Protein AF-A0A7V6MUW1-F1 (afdb_monomer)

Nearest PDB structures (foldseek):
  3e0f-assembly1_A  TM=8.926E-01  e=1.962E-14  Bifidobacterium adolescentis ATCC 15703
  9etk-assembly1_A  TM=8.827E-01  e=4.451E-14  Vibrio cholerae
  2yb4-assembly1_A  TM=8.722E-01  e=4.361E-13  Chromobacterium violaceum
  7ug9-assembly1_A  TM=7.871E-01  e=5.479E-07  Escherichia coli

Structure (mmCIF, N/CA/C/O backbone):
data_AF-A0A7V6MUW1-F1
#
_entry.id   AF-A0A7V6MUW1-F1
#
loop_
_atom_site.group_PDB
_atom_site.id
_atom_site.type_symbol
_atom_site.label_atom_id
_atom_site.label_alt_id
_atom_site.label_comp_id
_atom_site.label_asym_id
_atom_site.label_entity_id
_atom_site.label_seq_id
_atom_site.pdbx_PDB_ins_code
_atom_site.Cartn_x
_atom_site.Cartn_y
_atom_site.Cartn_z
_atom_site.occupancy
_atom_site.B_iso_or_equiv
_atom_site.auth_seq_id
_atom_site.auth_comp_id
_atom_site.auth_asym_id
_atom_site.auth_atom_id
_atom_site.pdbx_PDB_model_num
ATOM 1 N N . ASN A 1 1 ? 7.337 20.188 13.097 1.00 65.75 1 ASN A N 1
ATOM 2 C CA . ASN A 1 1 ? 6.688 19.223 12.175 1.00 65.75 1 ASN A CA 1
ATOM 3 C C . ASN A 1 1 ? 5.728 20.010 11.280 1.00 65.75 1 ASN A C 1
ATOM 5 O O . ASN A 1 1 ? 5.043 20.860 11.822 1.00 65.75 1 ASN A O 1
ATOM 9 N N . GLU A 1 2 ? 5.663 19.826 9.953 1.00 76.75 2 GLU A N 1
ATOM 10 C CA . GLU A 1 2 ? 4.776 20.656 9.089 1.00 76.75 2 GLU A CA 1
ATOM 11 C C . GLU A 1 2 ? 3.296 20.591 9.516 1.00 76.75 2 GLU A C 1
ATOM 13 O O . GLU A 1 2 ? 2.567 21.567 9.391 1.00 76.75 2 GLU A O 1
ATOM 18 N N . VAL A 1 3 ? 2.887 19.469 10.115 1.00 79.12 3 VAL A N 1
ATOM 19 C CA . VAL A 1 3 ? 1.550 19.245 10.692 1.00 79.12 3 VAL A CA 1
ATOM 20 C C . VAL A 1 3 ? 1.216 20.233 11.817 1.00 79.12 3 VAL A C 1
ATOM 22 O O . VAL A 1 3 ? 0.077 20.669 11.923 1.00 79.12 3 VAL A O 1
ATOM 25 N N . GLU A 1 4 ? 2.200 20.638 12.628 1.00 79.62 4 GLU A N 1
ATOM 26 C CA . GLU A 1 4 ? 1.996 21.572 13.754 1.00 79.62 4 GLU A CA 1
ATOM 27 C C . GLU A 1 4 ? 1.588 22.974 13.282 1.00 79.62 4 GLU A C 1
ATOM 29 O O . GLU A 1 4 ? 1.047 23.754 14.060 1.00 79.62 4 GLU A O 1
ATOM 34 N N . LYS A 1 5 ? 1.812 23.293 12.000 1.00 87.81 5 LYS A N 1
ATOM 35 C CA . LYS A 1 5 ? 1.400 24.561 11.385 1.00 87.81 5 LYS A CA 1
ATOM 36 C C . LYS A 1 5 ? -0.066 24.553 10.929 1.00 87.81 5 LYS A C 1
ATOM 38 O O . LYS A 1 5 ? -0.556 25.582 10.474 1.00 87.81 5 LYS A O 1
ATOM 43 N N . CYS A 1 6 ? -0.763 23.417 11.025 1.00 86.56 6 CYS A N 1
ATOM 44 C CA . CYS A 1 6 ? -2.142 23.239 10.569 1.00 86.56 6 CYS A CA 1
ATOM 45 C C . CYS A 1 6 ? -3.066 22.891 11.753 1.00 86.56 6 CYS A C 1
ATOM 47 O O . CYS A 1 6 ? -3.337 21.711 11.990 1.00 86.56 6 CYS A O 1
ATOM 49 N N . PRO A 1 7 ? -3.561 23.886 12.515 1.00 85.06 7 PRO A N 1
ATOM 50 C CA . PRO A 1 7 ? -4.484 23.632 13.619 1.00 85.06 7 PRO A CA 1
ATOM 51 C C . PRO A 1 7 ? -5.759 22.936 13.116 1.00 85.06 7 PRO A C 1
ATOM 53 O O . PRO A 1 7 ? -6.328 23.322 12.098 1.00 85.06 7 PRO A O 1
ATOM 56 N N . GLY A 1 8 ? -6.188 21.887 13.822 1.00 85.56 8 GLY A N 1
ATOM 57 C CA . GLY A 1 8 ? -7.333 21.050 13.438 1.00 85.56 8 GLY A CA 1
ATOM 58 C C . GLY A 1 8 ? -7.000 19.873 12.510 1.00 85.56 8 GLY A C 1
ATOM 59 O O . GLY A 1 8 ? -7.878 19.056 12.241 1.00 85.56 8 GLY A O 1
ATOM 60 N N . LEU A 1 9 ? -5.749 19.740 12.050 1.00 88.94 9 LEU A N 1
ATOM 61 C CA . LEU A 1 9 ? -5.301 18.563 11.306 1.00 88.94 9 LEU A CA 1
ATOM 62 C C . LEU A 1 9 ? -4.882 17.442 12.264 1.00 88.94 9 LEU A C 1
ATOM 64 O O . LEU A 1 9 ? -3.885 17.551 12.976 1.00 88.94 9 LEU A O 1
ATOM 68 N N . GLU A 1 10 ? -5.601 16.325 12.219 1.00 89.62 10 GLU A N 1
ATOM 69 C CA . GLU A 1 10 ? -5.181 15.080 12.858 1.00 89.62 10 GLU A CA 1
ATOM 70 C C . GLU A 1 10 ? -4.427 14.191 11.861 1.00 89.62 10 GLU A C 1
ATOM 72 O O . GLU A 1 10 ? -4.844 14.021 10.714 1.00 89.62 10 GLU A O 1
ATOM 77 N N . VAL A 1 11 ? -3.320 13.590 12.306 1.00 91.25 11 VAL A N 1
ATOM 78 C CA . VAL A 1 11 ? -2.541 12.637 11.508 1.00 91.25 11 VAL A CA 1
ATOM 79 C C . VAL A 1 11 ? -2.564 11.272 12.168 1.00 91.25 11 VAL A C 1
ATOM 81 O O . VAL A 1 11 ? -2.142 11.112 13.310 1.00 91.25 11 VAL A O 1
ATOM 84 N N . ILE A 1 12 ? -2.999 10.273 11.403 1.00 93.38 12 ILE A N 1
ATOM 85 C CA . ILE A 1 12 ? -3.036 8.877 11.828 1.00 93.38 12 ILE A CA 1
ATOM 86 C C . ILE A 1 12 ? -1.782 8.173 11.299 1.00 93.38 12 ILE A C 1
ATOM 88 O O . ILE A 1 12 ? -1.636 8.029 10.077 1.00 93.38 12 ILE A O 1
ATOM 92 N N . PRO A 1 13 ? -0.872 7.703 12.176 1.00 93.00 13 PRO A N 1
ATOM 93 C CA . PRO A 1 13 ? 0.265 6.899 11.754 1.00 93.00 13 PRO A CA 1
ATOM 94 C C . PRO A 1 13 ? -0.227 5.647 11.032 1.00 93.00 13 PRO A C 1
ATOM 96 O O . PRO A 1 13 ? -1.009 4.868 11.576 1.00 93.00 13 PRO A O 1
ATOM 99 N N . SER A 1 14 ? 0.214 5.460 9.794 1.00 94.44 14 SER A N 1
ATOM 100 C CA . SER A 1 14 ? -0.233 4.349 8.962 1.00 94.44 14 SER A CA 1
ATOM 101 C C . SER A 1 14 ? 0.849 3.895 7.990 1.00 94.44 14 SER A C 1
ATOM 103 O O . SER A 1 14 ? 1.844 4.586 7.758 1.00 94.44 14 SER A O 1
ATOM 105 N N . ILE A 1 15 ? 0.673 2.693 7.448 1.00 95.31 15 ILE A N 1
ATOM 106 C CA . ILE A 1 15 ? 1.555 2.116 6.438 1.00 95.31 15 ILE A CA 1
ATOM 107 C C . ILE A 1 15 ? 0.753 1.305 5.429 1.00 95.31 15 ILE A C 1
ATOM 109 O O . ILE A 1 15 ? -0.271 0.733 5.776 1.00 95.31 15 ILE A O 1
ATOM 113 N N . GLU A 1 16 ? 1.262 1.185 4.209 1.00 95.75 16 GLU A N 1
ATOM 114 C CA . GLU A 1 16 ? 0.794 0.209 3.230 1.00 95.75 16 GLU A CA 1
ATOM 115 C C . GLU A 1 16 ? 1.888 -0.842 2.982 1.00 95.75 16 GLU A C 1
ATOM 117 O O . GLU A 1 16 ? 3.022 -0.532 2.590 1.00 95.75 16 GLU A O 1
ATOM 122 N N . LEU A 1 17 ? 1.557 -2.113 3.206 1.00 95.19 17 LEU A N 1
ATOM 123 C CA . LEU A 1 17 ? 2.434 -3.250 2.949 1.00 95.19 17 LEU A CA 1
ATOM 124 C C . LEU A 1 17 ? 1.988 -3.953 1.668 1.00 95.19 17 LEU A C 1
ATOM 126 O O . LEU A 1 17 ? 0.940 -4.589 1.633 1.00 95.19 17 LEU A O 1
ATOM 130 N N . SER A 1 18 ? 2.810 -3.894 0.616 1.00 92.56 18 SER A N 1
ATOM 131 C CA . SER A 1 18 ? 2.558 -4.696 -0.591 1.00 92.56 18 SER A CA 1
ATOM 132 C C . SER A 1 18 ? 2.967 -6.149 -0.361 1.00 92.56 18 SER A C 1
ATOM 134 O O . SER A 1 18 ? 4.155 -6.432 -0.130 1.00 92.56 18 SER A O 1
ATOM 136 N N . THR A 1 19 ? 1.998 -7.047 -0.489 1.00 93.69 19 THR A N 1
ATOM 137 C CA . THR A 1 19 ? 2.107 -8.496 -0.298 1.00 93.69 19 THR A CA 1
ATOM 138 C C . THR A 1 19 ? 1.836 -9.241 -1.606 1.00 93.69 19 THR A C 1
ATOM 140 O O . THR A 1 19 ? 1.430 -8.636 -2.597 1.00 93.69 19 THR A O 1
ATOM 143 N N . ASP A 1 20 ? 2.126 -10.538 -1.638 1.00 89.94 20 ASP A N 1
ATOM 144 C CA . ASP A 1 20 ? 1.848 -11.410 -2.782 1.00 89.94 20 ASP A CA 1
ATOM 145 C C . ASP A 1 20 ? 1.239 -12.727 -2.290 1.00 89.94 20 ASP A C 1
ATOM 147 O O . ASP A 1 20 ? 1.768 -13.342 -1.355 1.00 89.94 20 ASP A O 1
ATOM 151 N N . TRP A 1 21 ? 0.149 -13.148 -2.929 1.00 87.62 21 TRP A N 1
ATOM 152 C CA . TRP A 1 21 ? -0.521 -14.425 -2.693 1.00 87.62 21 TRP A CA 1
ATOM 153 C C . TRP A 1 21 ? -0.936 -15.040 -4.023 1.00 87.62 21 TRP A C 1
ATOM 155 O O . TRP A 1 21 ? -1.559 -14.372 -4.840 1.00 87.62 21 TRP A O 1
ATOM 165 N N . GLY A 1 22 ? -0.536 -16.284 -4.296 1.00 81.25 22 GLY A N 1
ATOM 166 C CA . GLY A 1 22 ? -0.878 -16.946 -5.564 1.00 81.25 22 GLY A CA 1
ATOM 167 C C . GLY A 1 22 ? -0.382 -16.227 -6.834 1.00 81.25 22 GLY A C 1
ATOM 168 O O . GLY A 1 22 ? -0.802 -16.572 -7.932 1.00 81.25 22 GLY A O 1
ATOM 169 N N . GLY A 1 23 ? 0.525 -15.244 -6.718 1.00 80.50 23 GLY A N 1
ATOM 170 C CA . GLY A 1 23 ? 0.957 -14.401 -7.839 1.00 80.50 23 GLY A CA 1
ATOM 171 C C . GLY A 1 23 ? 0.128 -13.130 -8.061 1.00 80.50 23 GLY A C 1
ATOM 172 O O . GLY A 1 23 ? 0.455 -12.380 -8.989 1.00 80.50 23 GLY A O 1
ATOM 173 N N . ASP A 1 24 ? -0.868 -12.878 -7.210 1.00 83.56 24 ASP A N 1
ATOM 174 C CA . ASP A 1 24 ? -1.608 -11.623 -7.124 1.00 83.56 24 ASP A CA 1
ATOM 175 C C . ASP A 1 24 ? -0.986 -10.697 -6.073 1.00 83.56 24 ASP A C 1
ATOM 177 O O . ASP A 1 24 ? -0.565 -11.128 -4.999 1.00 83.56 24 ASP A O 1
ATOM 181 N N . GLU A 1 25 ? -0.900 -9.407 -6.405 1.00 89.25 25 GLU A N 1
ATOM 182 C CA . GLU A 1 25 ? -0.405 -8.367 -5.503 1.00 89.25 25 GLU A CA 1
ATOM 183 C C . GLU A 1 25 ? -1.575 -7.880 -4.639 1.00 89.25 25 GLU A C 1
ATOM 185 O O . GLU A 1 25 ? -2.583 -7.409 -5.160 1.00 89.25 25 GLU A O 1
ATOM 190 N N . ILE A 1 26 ? -1.448 -8.034 -3.320 1.00 94.38 26 ILE A N 1
ATOM 191 C CA . ILE A 1 26 ? -2.476 -7.675 -2.333 1.00 94.38 26 ILE A CA 1
ATOM 192 C C . ILE A 1 26 ? -1.862 -6.654 -1.386 1.00 94.38 26 ILE A C 1
ATOM 194 O O . ILE A 1 26 ? -0.757 -6.863 -0.877 1.00 94.38 26 ILE A O 1
ATOM 198 N N . HIS A 1 27 ? -2.533 -5.536 -1.143 1.00 96.62 27 HIS A N 1
ATOM 199 C CA . HIS A 1 27 ? -2.016 -4.495 -0.260 1.00 96.62 27 HIS A CA 1
ATOM 200 C C . HIS A 1 27 ? -2.779 -4.487 1.061 1.00 96.62 27 HIS A C 1
ATOM 202 O O . HIS A 1 27 ? -4.008 -4.502 1.085 1.00 96.62 27 HIS A O 1
ATOM 208 N N . ILE A 1 28 ? -2.029 -4.469 2.162 1.00 98.12 28 ILE A N 1
ATOM 209 C CA . ILE A 1 28 ? -2.582 -4.399 3.513 1.00 98.12 28 ILE A CA 1
ATOM 210 C C . ILE A 1 28 ? -2.159 -3.069 4.127 1.00 98.12 28 ILE A C 1
ATOM 212 O O . ILE A 1 28 ? -0.964 -2.800 4.287 1.00 98.12 28 ILE A O 1
ATOM 216 N N . LEU A 1 29 ? -3.141 -2.243 4.461 1.00 98.31 29 LEU A N 1
ATOM 217 C CA . LEU A 1 29 ? -2.964 -1.042 5.259 1.00 98.31 29 LEU A CA 1
ATOM 218 C C . LEU A 1 29 ? -2.819 -1.436 6.729 1.00 98.31 29 LEU A C 1
ATOM 220 O O . LEU A 1 29 ? -3.488 -2.349 7.204 1.00 98.31 29 LEU A O 1
ATOM 224 N N . GLY A 1 30 ? -1.958 -0.741 7.457 1.00 97.88 30 GLY A N 1
ATOM 225 C CA . GLY A 1 30 ? -1.919 -0.761 8.912 1.00 97.88 30 GLY A CA 1
ATOM 226 C C . GLY A 1 30 ? -2.223 0.634 9.430 1.00 97.88 30 GLY A C 1
ATOM 227 O O . GLY A 1 30 ? -1.542 1.575 9.031 1.00 97.88 30 GLY A O 1
ATOM 228 N N . TYR A 1 31 ? -3.211 0.776 10.307 1.00 97.69 31 TYR A N 1
ATOM 229 C CA . TYR A 1 31 ? -3.508 2.038 10.995 1.00 97.69 31 TYR A CA 1
ATOM 230 C C . TYR A 1 31 ? -3.057 1.987 12.452 1.00 97.69 31 TYR A C 1
ATOM 232 O O . TYR A 1 31 ? -3.048 0.917 13.055 1.00 97.69 31 TYR A O 1
ATOM 240 N N . TYR A 1 32 ? -2.693 3.143 13.010 1.00 95.75 32 TYR A N 1
ATOM 241 C CA . TYR A 1 32 ? -2.301 3.329 14.411 1.00 95.75 32 TYR A CA 1
ATOM 242 C C . TYR A 1 32 ? -1.146 2.439 14.894 1.00 95.75 32 TYR A C 1
ATOM 244 O O . TYR A 1 32 ? -1.018 2.165 16.084 1.00 95.75 32 TYR A O 1
ATOM 252 N N . LEU A 1 33 ? -0.268 1.996 13.989 1.00 91.56 33 LEU A N 1
ATOM 253 C CA . LEU A 1 33 ? 0.891 1.207 14.403 1.00 91.56 33 LEU A CA 1
ATOM 254 C C . LEU A 1 33 ? 1.824 2.056 15.267 1.00 91.56 33 LEU A C 1
ATOM 256 O O . LEU A 1 33 ? 2.021 3.249 14.996 1.00 91.56 33 LEU A O 1
ATOM 260 N N . ASN A 1 34 ? 2.498 1.418 16.224 1.00 90.62 34 ASN A N 1
ATOM 261 C CA . ASN A 1 34 ? 3.596 2.054 16.940 1.00 90.62 34 ASN A CA 1
ATOM 262 C C . ASN A 1 34 ? 4.813 2.247 16.016 1.00 90.62 34 ASN A C 1
ATOM 264 O O . ASN A 1 34 ? 5.759 1.467 16.011 1.00 90.62 34 ASN A O 1
ATOM 268 N N . TYR A 1 35 ? 4.814 3.324 15.233 1.00 89.25 35 TYR A N 1
ATOM 269 C CA . TYR A 1 35 ? 5.875 3.646 14.272 1.00 89.25 35 TYR A CA 1
ATOM 270 C C . TYR A 1 35 ? 7.239 3.959 14.917 1.00 89.25 35 TYR A C 1
ATOM 272 O O . TYR A 1 35 ? 8.243 4.073 14.206 1.00 89.25 35 TYR A O 1
ATOM 280 N N . LYS A 1 36 ? 7.287 4.117 16.248 1.00 91.06 36 LYS A N 1
ATOM 281 C CA . LYS A 1 36 ? 8.525 4.297 17.018 1.00 91.06 36 LYS A CA 1
ATOM 282 C C . LYS A 1 36 ? 9.147 2.969 17.453 1.00 91.06 36 LYS A C 1
ATOM 284 O O . LYS A 1 36 ? 10.305 2.980 17.867 1.00 91.06 36 LYS A O 1
ATOM 289 N N . ASP A 1 37 ? 8.418 1.860 17.331 1.00 92.38 37 ASP A N 1
ATOM 290 C CA . ASP A 1 37 ? 8.910 0.530 17.674 1.00 92.38 37 ASP A CA 1
ATOM 291 C C . ASP A 1 37 ? 10.170 0.162 16.869 1.00 92.38 37 ASP A C 1
ATOM 293 O O . ASP A 1 37 ? 10.257 0.381 15.653 1.00 92.38 37 ASP A O 1
ATOM 297 N N . LEU A 1 38 ? 11.180 -0.370 17.560 1.00 93.06 38 LEU A N 1
ATOM 298 C CA . LEU A 1 38 ? 12.484 -0.647 16.964 1.00 93.06 38 LEU A CA 1
ATOM 299 C C . LEU A 1 38 ? 12.454 -1.868 16.032 1.00 93.06 38 LEU A C 1
ATOM 301 O O . LEU A 1 38 ? 13.110 -1.839 14.983 1.00 93.06 38 LEU A O 1
ATOM 305 N N . ASP A 1 39 ? 11.692 -2.913 16.369 1.00 91.31 39 ASP A N 1
ATOM 306 C CA . ASP A 1 39 ? 11.548 -4.107 15.527 1.00 91.31 39 ASP A CA 1
ATOM 307 C C . ASP A 1 39 ? 10.819 -3.746 14.228 1.00 91.31 39 ASP A C 1
ATOM 309 O O . ASP A 1 39 ? 11.318 -4.041 13.134 1.00 91.31 39 ASP A O 1
ATOM 313 N N . LEU A 1 40 ? 9.720 -2.987 14.322 1.00 91.81 40 LEU A N 1
ATOM 314 C CA . LEU A 1 40 ? 9.008 -2.480 13.148 1.00 91.81 40 LEU A CA 1
ATOM 315 C C . LEU A 1 40 ? 9.938 -1.673 12.244 1.00 91.81 40 LEU A C 1
ATOM 317 O O . LEU A 1 40 ? 10.059 -1.966 11.051 1.00 91.81 40 LEU A O 1
ATOM 321 N N . ARG A 1 41 ? 10.644 -0.682 12.797 1.00 93.38 41 ARG A N 1
ATOM 322 C CA . ARG A 1 41 ? 11.571 0.158 12.020 1.00 93.38 41 ARG A CA 1
ATOM 323 C C . ARG A 1 41 ? 12.673 -0.663 11.353 1.00 93.38 41 ARG A C 1
ATOM 325 O O . ARG A 1 41 ? 12.997 -0.407 10.190 1.00 93.38 41 ARG A O 1
ATOM 332 N N . THR A 1 42 ? 13.197 -1.678 12.037 1.00 93.62 42 THR A N 1
ATOM 333 C CA . THR A 1 42 ? 14.209 -2.595 11.490 1.00 93.62 42 THR A CA 1
ATOM 334 C C . THR A 1 42 ? 13.654 -3.401 10.314 1.00 93.62 42 THR A C 1
ATOM 336 O O . THR A 1 42 ? 14.268 -3.454 9.241 1.00 93.62 42 THR A O 1
ATOM 339 N N . ARG A 1 43 ? 12.448 -3.968 10.447 1.00 91.62 43 ARG A N 1
ATOM 340 C CA . ARG A 1 43 ? 11.770 -4.696 9.358 1.00 91.62 43 ARG A CA 1
ATOM 341 C C . ARG A 1 43 ? 11.486 -3.803 8.154 1.00 91.62 43 ARG A C 1
ATOM 343 O O . ARG A 1 43 ? 11.750 -4.203 7.016 1.00 91.62 43 ARG A O 1
ATOM 350 N N . LEU A 1 44 ? 10.998 -2.586 8.388 1.00 92.31 44 LEU A N 1
ATOM 351 C CA . LEU A 1 44 ? 10.710 -1.625 7.322 1.00 92.31 44 LEU A CA 1
ATOM 352 C C . LEU A 1 44 ? 11.979 -1.175 6.595 1.00 92.31 44 LEU A C 1
ATOM 354 O O . LEU A 1 44 ? 11.976 -1.118 5.363 1.00 92.31 44 LEU A O 1
ATOM 358 N N . SER A 1 45 ? 13.076 -0.944 7.322 1.00 92.50 45 SER A N 1
ATOM 359 C CA . SER A 1 45 ? 14.389 -0.655 6.731 1.00 92.50 45 SER A CA 1
ATOM 360 C C . SER A 1 45 ? 14.856 -1.801 5.824 1.00 92.50 45 SER A C 1
ATOM 362 O O . SER A 1 45 ? 15.210 -1.583 4.662 1.00 92.50 45 SER A O 1
ATOM 364 N N . ASN A 1 46 ? 14.715 -3.052 6.279 1.00 91.88 46 ASN A N 1
ATOM 365 C CA . ASN A 1 46 ? 15.022 -4.232 5.466 1.00 91.88 46 ASN A CA 1
ATOM 366 C C . ASN A 1 46 ? 14.165 -4.313 4.187 1.00 91.88 46 ASN A C 1
ATOM 368 O O . ASN A 1 46 ? 14.652 -4.721 3.126 1.00 91.88 46 ASN A O 1
ATOM 372 N N . PHE A 1 47 ? 12.884 -3.928 4.238 1.00 91.44 47 PHE A N 1
ATOM 373 C CA . PHE A 1 47 ? 12.042 -3.848 3.038 1.00 91.44 47 PHE A CA 1
ATOM 374 C C . PHE A 1 47 ? 12.477 -2.729 2.088 1.00 91.44 47 PHE A C 1
ATOM 376 O O . PHE A 1 47 ? 12.494 -2.942 0.872 1.00 91.44 47 PHE A O 1
ATOM 383 N N . GLN A 1 48 ? 12.855 -1.565 2.617 1.00 90.94 48 GLN A N 1
ATOM 384 C CA . GLN A 1 48 ? 13.363 -0.441 1.827 1.00 90.94 48 GLN A CA 1
ATOM 385 C C . GLN A 1 48 ? 14.681 -0.801 1.129 1.00 90.94 48 GLN A C 1
ATOM 387 O O . GLN A 1 48 ? 14.811 -0.581 -0.076 1.00 90.94 48 GLN A O 1
ATOM 392 N N . GLN A 1 49 ? 15.609 -1.461 1.828 1.00 91.94 49 GLN A N 1
ATOM 393 C CA . GLN A 1 49 ? 16.868 -1.928 1.243 1.00 91.94 49 GLN A CA 1
ATOM 394 C C . GLN A 1 49 ? 16.623 -2.939 0.113 1.00 91.94 49 GLN A C 1
ATOM 396 O O . GLN A 1 49 ? 17.154 -2.789 -0.988 1.00 91.94 49 GLN A O 1
ATOM 401 N N . LYS A 1 50 ? 15.738 -3.924 0.325 1.00 92.06 50 LYS A N 1
ATOM 402 C CA . LYS A 1 50 ? 15.352 -4.887 -0.726 1.00 92.06 50 LYS A CA 1
ATOM 403 C C . LYS A 1 50 ? 14.722 -4.201 -1.940 1.00 92.06 50 LYS A C 1
ATOM 405 O O . LYS A 1 50 ? 14.960 -4.619 -3.074 1.00 92.06 50 LYS A O 1
ATOM 410 N N . ARG A 1 51 ? 13.918 -3.153 -1.727 1.00 91.56 51 ARG A N 1
ATOM 411 C CA . ARG A 1 51 ? 13.349 -2.342 -2.816 1.00 91.56 51 ARG A CA 1
ATOM 412 C C . ARG A 1 51 ? 14.432 -1.591 -3.583 1.00 91.56 51 ARG A C 1
ATOM 414 O O . ARG A 1 51 ? 14.381 -1.597 -4.811 1.00 91.56 51 ARG A O 1
ATOM 421 N N . ARG A 1 52 ? 15.412 -1.006 -2.890 1.00 92.81 52 ARG A N 1
ATOM 422 C CA . ARG A 1 52 ? 16.555 -0.334 -3.517 1.00 92.81 52 ARG A CA 1
ATOM 423 C C . ARG A 1 52 ? 17.359 -1.292 -4.397 1.00 92.81 52 ARG A C 1
ATOM 425 O O . ARG A 1 52 ? 17.490 -1.025 -5.585 1.00 92.81 52 ARG A O 1
ATOM 432 N N . ILE A 1 53 ? 17.768 -2.442 -3.856 1.00 94.06 53 ILE A N 1
ATOM 433 C CA . ILE A 1 53 ? 18.503 -3.479 -4.607 1.00 94.06 53 ILE A CA 1
ATOM 434 C C . ILE A 1 53 ? 17.704 -3.922 -5.839 1.00 94.06 53 ILE A C 1
ATOM 436 O O . ILE A 1 53 ? 18.237 -4.097 -6.933 1.00 94.06 53 ILE A O 1
ATOM 440 N N . ARG A 1 54 ? 16.384 -4.088 -5.694 1.00 95.12 54 ARG A N 1
ATOM 441 C CA . ARG A 1 54 ? 15.516 -4.421 -6.827 1.00 95.12 54 ARG A CA 1
ATOM 442 C C . ARG A 1 54 ? 15.504 -3.319 -7.889 1.00 95.12 54 ARG A C 1
ATOM 444 O O . ARG A 1 54 ? 15.520 -3.648 -9.069 1.00 95.12 54 ARG A O 1
ATOM 451 N N . VAL A 1 55 ? 15.446 -2.048 -7.497 1.00 95.88 55 VAL A N 1
ATOM 452 C CA . VAL A 1 55 ? 15.497 -0.912 -8.432 1.00 95.88 55 VAL A CA 1
ATOM 453 C C . VAL A 1 55 ? 16.839 -0.853 -9.155 1.00 95.88 55 VAL A C 1
ATOM 455 O O . VAL A 1 55 ? 16.841 -0.687 -10.369 1.00 95.88 55 VAL A O 1
ATOM 458 N N . GLU A 1 56 ? 17.951 -1.075 -8.458 1.00 96.56 56 GLU A N 1
ATOM 459 C CA . GLU A 1 56 ? 19.284 -1.153 -9.070 1.00 96.56 56 GLU A CA 1
ATOM 460 C C . GLU A 1 56 ? 19.336 -2.259 -10.137 1.00 96.56 56 GLU A C 1
ATOM 462 O O . GLU A 1 56 ? 19.755 -2.007 -11.261 1.00 96.56 56 GLU A O 1
ATOM 467 N N . ARG A 1 57 ? 18.765 -3.439 -9.861 1.00 97.81 57 ARG A N 1
ATOM 468 C CA . ARG A 1 57 ? 18.651 -4.521 -10.859 1.00 97.81 57 ARG A CA 1
ATOM 469 C C . ARG A 1 57 ? 17.770 -4.162 -12.060 1.00 97.81 57 ARG A C 1
ATOM 471 O O . ARG A 1 57 ? 18.061 -4.592 -13.173 1.00 97.81 57 ARG A O 1
ATOM 478 N N . ILE A 1 58 ? 16.677 -3.425 -11.846 1.00 98.12 58 ILE A N 1
ATOM 479 C CA . ILE A 1 58 ? 15.821 -2.925 -12.938 1.00 98.12 58 ILE A CA 1
ATOM 480 C C . ILE A 1 58 ? 16.627 -1.960 -13.816 1.00 98.12 58 ILE A C 1
ATOM 482 O O . ILE A 1 58 ? 16.587 -2.075 -15.036 1.00 98.12 58 ILE A O 1
ATOM 486 N N . ILE A 1 59 ? 17.384 -1.049 -13.200 1.00 98.12 59 ILE A N 1
ATOM 487 C CA . ILE A 1 59 ? 18.252 -0.094 -13.899 1.00 98.12 59 ILE A CA 1
ATOM 488 C C . ILE A 1 59 ? 19.313 -0.824 -14.721 1.00 98.12 59 ILE A C 1
ATOM 490 O O . ILE A 1 59 ? 19.434 -0.534 -15.904 1.00 98.12 59 ILE A O 1
ATOM 494 N N . SER A 1 60 ? 20.005 -1.818 -14.157 1.00 98.25 60 SER A N 1
ATOM 495 C CA . SER A 1 60 ? 20.999 -2.599 -14.909 1.00 98.25 60 SER A CA 1
ATOM 496 C C . SER A 1 60 ? 20.394 -3.271 -16.144 1.00 98.25 60 SER A C 1
ATOM 498 O O . SER A 1 60 ? 21.001 -3.274 -17.210 1.00 98.25 60 SER A O 1
ATOM 500 N N . LYS A 1 61 ? 19.166 -3.799 -16.042 1.00 98.50 61 LYS A N 1
ATOM 501 C CA . LYS A 1 61 ? 18.462 -4.358 -17.206 1.00 98.50 61 LYS A CA 1
ATOM 502 C C . LYS A 1 61 ? 18.156 -3.305 -18.270 1.00 98.50 61 LYS A C 1
ATOM 504 O O . LYS A 1 61 ? 18.306 -3.598 -19.447 1.00 98.50 61 LYS A O 1
ATOM 509 N N . LEU A 1 62 ? 17.734 -2.106 -17.865 1.00 98.44 62 LEU A N 1
ATOM 510 C CA . LEU A 1 62 ? 17.488 -0.991 -18.785 1.00 98.44 62 LEU A CA 1
ATOM 511 C C . LEU A 1 62 ? 18.791 -0.561 -19.481 1.00 98.44 62 LEU A C 1
ATOM 513 O O . LEU A 1 62 ? 18.814 -0.429 -20.701 1.00 98.44 62 LEU A O 1
ATOM 517 N N . GLN A 1 63 ? 19.888 -0.437 -18.733 1.00 98.25 63 GLN A N 1
ATOM 518 C CA . GLN A 1 63 ? 21.208 -0.083 -19.268 1.00 98.25 63 GLN A CA 1
ATOM 519 C C . GLN A 1 63 ? 21.713 -1.100 -20.298 1.00 98.25 63 GLN A C 1
ATOM 521 O O . GLN A 1 63 ? 22.193 -0.707 -21.356 1.00 98.25 63 GLN A O 1
ATOM 526 N N . ASN A 1 64 ? 21.514 -2.400 -20.052 1.00 97.94 64 ASN A N 1
ATOM 527 C CA . ASN A 1 64 ? 21.860 -3.457 -21.011 1.00 97.94 64 ASN A CA 1
ATOM 528 C C . ASN A 1 64 ? 21.064 -3.376 -22.327 1.00 97.94 64 ASN A C 1
ATOM 530 O O . ASN A 1 64 ? 21.449 -3.997 -23.312 1.00 97.94 64 ASN A O 1
ATOM 534 N N . MET A 1 65 ? 19.958 -2.628 -22.352 1.00 97.00 65 MET A N 1
ATOM 535 C CA . MET A 1 65 ? 19.162 -2.354 -23.552 1.00 97.00 65 MET A CA 1
ATOM 536 C C . MET A 1 65 ? 19.538 -1.020 -24.219 1.00 97.00 65 MET A C 1
ATOM 538 O O . MET A 1 65 ? 18.827 -0.570 -25.113 1.00 97.00 65 MET A O 1
ATOM 542 N N . GLY A 1 66 ? 20.605 -0.355 -23.764 1.00 97.19 66 GLY A N 1
ATOM 543 C CA . GLY A 1 66 ? 21.024 0.957 -24.261 1.00 97.19 66 GLY A CA 1
ATOM 544 C C . GLY A 1 66 ? 20.242 2.138 -23.677 1.00 97.19 66 GLY A C 1
ATOM 545 O O . GLY A 1 66 ? 20.366 3.253 -24.173 1.00 97.19 66 GLY A O 1
ATOM 546 N N . ILE A 1 67 ? 19.435 1.927 -22.630 1.00 97.88 67 ILE A N 1
ATOM 547 C CA . ILE A 1 67 ? 18.707 3.009 -21.959 1.00 97.88 67 ILE A CA 1
ATOM 548 C C . ILE A 1 67 ? 19.632 3.645 -20.923 1.00 97.88 67 ILE A C 1
ATOM 550 O O . ILE A 1 67 ? 19.903 3.054 -19.873 1.00 97.88 67 ILE A O 1
ATOM 554 N N . ASP A 1 68 ? 20.077 4.872 -21.190 1.00 97.25 68 ASP A N 1
ATOM 555 C CA . ASP A 1 68 ? 20.854 5.654 -20.229 1.00 97.25 68 ASP A CA 1
ATOM 556 C C . ASP A 1 68 ? 19.962 6.098 -19.062 1.00 97.25 68 ASP A C 1
ATOM 558 O O . ASP A 1 68 ? 19.317 7.142 -19.099 1.00 97.25 68 ASP A O 1
ATOM 562 N N . VAL A 1 69 ? 19.912 5.307 -17.996 1.00 96.88 69 VAL A N 1
ATOM 563 C CA . VAL A 1 69 ? 19.284 5.664 -16.720 1.00 96.88 69 VAL A CA 1
ATOM 564 C C . VAL A 1 69 ? 20.151 5.151 -15.581 1.00 96.88 69 VAL A C 1
ATOM 566 O O . VAL A 1 69 ? 20.745 4.079 -15.667 1.00 96.88 69 VAL A O 1
ATOM 569 N N . SER A 1 70 ? 20.237 5.915 -14.499 1.00 95.56 70 SER A N 1
ATOM 570 C CA . SER A 1 70 ? 21.039 5.593 -13.321 1.00 95.56 70 SER A CA 1
ATOM 571 C C . SER A 1 70 ? 20.204 5.676 -12.046 1.00 95.56 70 SER A C 1
ATOM 573 O O . SER A 1 70 ? 19.111 6.244 -12.021 1.00 95.56 70 SER A O 1
ATOM 575 N N . ILE A 1 71 ? 20.734 5.164 -10.933 1.00 93.62 71 ILE A N 1
ATOM 576 C CA . ILE A 1 71 ? 20.053 5.271 -9.633 1.00 93.62 71 ILE A CA 1
ATOM 577 C C . ILE A 1 71 ? 19.865 6.731 -9.194 1.00 93.62 71 ILE A C 1
ATOM 579 O O . ILE A 1 71 ? 18.887 7.044 -8.522 1.00 93.62 71 ILE A O 1
ATOM 583 N N . LYS A 1 72 ? 20.752 7.639 -9.628 1.00 93.25 72 LYS A N 1
ATOM 584 C CA . LYS A 1 72 ? 20.671 9.082 -9.345 1.00 93.25 72 LYS A CA 1
ATOM 585 C C . LYS A 1 72 ? 19.475 9.741 -10.041 1.00 93.25 72 LYS A C 1
ATOM 587 O O . LYS A 1 72 ? 18.937 10.729 -9.541 1.00 93.25 72 LYS A O 1
ATOM 592 N N . ASP A 1 73 ? 19.026 9.167 -11.157 1.00 93.19 73 ASP A N 1
ATOM 593 C CA . ASP A 1 73 ? 17.852 9.640 -11.892 1.00 93.19 73 ASP A CA 1
ATOM 594 C C . ASP A 1 73 ? 16.540 9.245 -11.201 1.00 93.19 73 ASP A C 1
ATOM 596 O O . ASP A 1 73 ? 15.504 9.880 -11.419 1.00 93.19 73 ASP A O 1
ATOM 600 N N . VAL A 1 74 ? 16.559 8.212 -10.352 1.00 92.88 74 VAL A N 1
ATOM 601 C CA . VAL A 1 74 ? 15.373 7.666 -9.688 1.00 92.88 74 VAL A CA 1
ATOM 602 C C . VAL A 1 74 ? 15.146 8.364 -8.348 1.00 92.88 74 VAL A C 1
ATOM 604 O O . VAL A 1 74 ? 15.666 7.968 -7.310 1.00 92.88 74 VAL A O 1
ATOM 607 N N . LYS A 1 75 ? 14.321 9.414 -8.372 1.00 87.12 75 LYS A N 1
ATOM 608 C CA . LYS A 1 75 ? 13.971 10.219 -7.192 1.00 87.12 75 LYS A CA 1
ATOM 609 C C . LYS A 1 75 ? 12.656 9.754 -6.553 1.00 87.12 75 LYS A C 1
ATOM 611 O O . LYS A 1 75 ? 11.661 9.592 -7.261 1.00 87.12 75 LYS A O 1
ATOM 616 N N . SER A 1 76 ? 12.633 9.618 -5.227 1.00 80.75 76 SER A N 1
ATOM 617 C CA . SER A 1 76 ? 11.425 9.450 -4.403 1.00 80.75 76 SER A CA 1
ATOM 618 C C . SER A 1 76 ? 11.267 10.623 -3.434 1.00 80.75 76 SER A C 1
ATOM 620 O O . SER A 1 76 ? 12.255 11.188 -2.975 1.00 80.75 76 SER A O 1
ATOM 622 N N . ARG A 1 77 ? 10.020 10.995 -3.114 1.00 72.62 77 ARG A N 1
ATOM 623 C CA . ARG A 1 77 ? 9.718 12.010 -2.080 1.00 72.62 77 ARG A CA 1
ATOM 624 C C . ARG A 1 77 ? 9.844 11.466 -0.647 1.00 72.62 77 ARG A C 1
ATOM 626 O O . ARG A 1 77 ? 9.870 12.243 0.293 1.00 72.62 77 ARG A O 1
ATOM 633 N N . GLY A 1 78 ? 9.928 10.143 -0.492 1.00 73.81 78 GLY A N 1
ATOM 634 C CA . GLY A 1 78 ? 10.220 9.448 0.765 1.00 73.81 78 GLY A CA 1
ATOM 635 C C . GLY A 1 78 ? 11.374 8.457 0.599 1.00 73.81 78 GLY A C 1
ATOM 636 O O . GLY A 1 78 ? 12.037 8.439 -0.435 1.00 73.81 78 GLY A O 1
ATOM 637 N N . SER A 1 79 ? 11.602 7.591 1.585 1.00 72.81 79 SER A N 1
ATOM 638 C CA . SER A 1 79 ? 12.736 6.648 1.586 1.00 72.81 79 SER A CA 1
ATOM 639 C C . SER A 1 79 ? 12.538 5.392 0.720 1.00 72.81 79 SER A C 1
ATOM 641 O O . SER A 1 79 ? 13.490 4.657 0.459 1.00 72.81 79 SER A O 1
ATOM 643 N N . SER A 1 80 ? 11.311 5.111 0.273 1.00 82.62 80 SER A N 1
ATOM 644 C CA . SER A 1 80 ? 10.965 3.856 -0.404 1.00 82.62 80 SER A CA 1
ATOM 645 C C . SER A 1 80 ? 10.967 4.000 -1.929 1.00 82.62 80 SER A C 1
ATOM 647 O O . SER A 1 80 ? 10.067 4.602 -2.512 1.00 82.62 80 SER A O 1
ATOM 649 N N . LEU A 1 81 ? 11.962 3.402 -2.591 1.00 89.94 81 LEU A N 1
ATOM 650 C CA . LEU A 1 81 ? 12.051 3.348 -4.053 1.00 89.94 81 LEU A CA 1
ATOM 651 C C . LEU A 1 81 ? 11.176 2.231 -4.652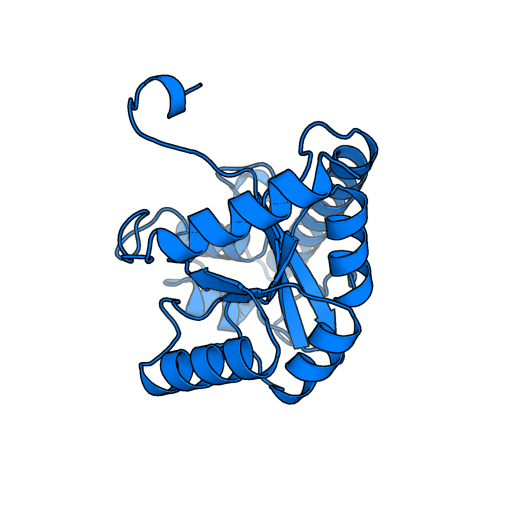 1.00 89.94 81 LEU A C 1
ATOM 653 O O . LEU A 1 81 ? 10.787 1.262 -3.996 1.00 89.94 81 LEU A O 1
ATOM 657 N N . GLY A 1 82 ? 10.861 2.346 -5.943 1.00 91.56 82 GLY A N 1
ATOM 658 C CA . GLY A 1 82 ? 10.006 1.380 -6.634 1.00 91.56 82 GLY A CA 1
ATOM 659 C C . GLY A 1 82 ? 9.844 1.671 -8.122 1.00 91.56 82 GLY A C 1
ATOM 660 O O . GLY A 1 82 ? 10.307 2.696 -8.614 1.00 91.56 82 GLY A O 1
ATOM 661 N N . ARG A 1 83 ? 9.146 0.775 -8.832 1.00 94.00 83 ARG A N 1
ATOM 662 C CA . ARG A 1 83 ? 8.885 0.888 -10.280 1.00 94.00 83 ARG A CA 1
ATOM 663 C C . ARG A 1 83 ? 8.265 2.231 -10.702 1.00 94.00 83 ARG A C 1
ATOM 665 O O . ARG A 1 83 ? 8.741 2.757 -11.700 1.00 94.00 83 ARG A O 1
ATOM 672 N N . PRO A 1 84 ? 7.310 2.839 -9.965 1.00 92.44 84 PRO A N 1
ATOM 673 C CA . PRO A 1 84 ? 6.775 4.154 -10.340 1.00 92.44 84 PRO A CA 1
ATOM 674 C C . PRO A 1 84 ? 7.839 5.262 -10.408 1.00 92.44 84 PRO A C 1
ATOM 676 O O . PRO A 1 84 ? 7.765 6.162 -11.248 1.00 92.44 84 PRO A O 1
ATOM 679 N N . HIS A 1 85 ? 8.875 5.179 -9.568 1.00 94.31 85 HIS A N 1
ATOM 680 C CA . HIS A 1 85 ? 9.997 6.118 -9.591 1.00 94.31 85 HIS A CA 1
ATOM 681 C C . HIS A 1 85 ? 10.898 5.890 -10.812 1.00 94.31 85 HIS A C 1
ATOM 683 O O . HIS A 1 85 ? 11.353 6.857 -11.420 1.00 94.31 85 HIS A O 1
ATOM 689 N N . VAL A 1 86 ? 11.109 4.626 -11.204 1.00 96.62 86 VAL A N 1
ATOM 690 C CA . VAL A 1 86 ? 11.823 4.270 -12.444 1.00 96.62 86 VAL A CA 1
ATOM 691 C C . VAL A 1 86 ? 11.034 4.742 -13.665 1.00 96.62 86 VAL A C 1
ATOM 693 O O . VAL A 1 86 ? 11.603 5.401 -14.523 1.00 96.62 86 VAL A O 1
ATOM 696 N N . ALA A 1 87 ? 9.718 4.509 -13.706 1.00 96.19 87 ALA A N 1
ATOM 697 C CA . ALA A 1 87 ? 8.838 5.025 -14.757 1.00 96.19 87 ALA A CA 1
ATOM 698 C C . ALA A 1 87 ? 8.943 6.552 -14.873 1.00 96.19 87 ALA A C 1
ATOM 700 O O . ALA A 1 87 ? 9.128 7.087 -15.960 1.00 96.19 87 ALA A O 1
ATOM 701 N N . SER A 1 88 ? 8.925 7.258 -13.739 1.00 94.00 88 SER A N 1
ATOM 702 C CA . SER A 1 88 ? 9.108 8.712 -13.719 1.00 94.00 88 SER A CA 1
ATOM 703 C C . SER A 1 88 ? 10.478 9.153 -14.255 1.00 94.00 88 SER A C 1
ATOM 705 O O . SER A 1 88 ? 10.572 10.221 -14.855 1.00 94.00 88 SER A O 1
ATOM 707 N N . ALA A 1 89 ? 11.539 8.371 -14.026 1.00 96.31 89 ALA A N 1
ATOM 708 C CA . ALA A 1 89 ? 12.867 8.642 -14.578 1.00 96.31 89 ALA A CA 1
ATOM 709 C C . ALA A 1 89 ? 12.916 8.395 -16.094 1.00 96.31 89 ALA A C 1
ATOM 711 O O . ALA A 1 89 ? 13.436 9.238 -16.818 1.00 96.31 89 ALA A O 1
ATOM 712 N N . LEU A 1 90 ? 12.309 7.302 -16.569 1.00 97.75 90 LEU A N 1
ATOM 713 C CA . LEU A 1 90 ? 12.185 6.993 -17.996 1.00 97.75 90 LEU A CA 1
ATOM 714 C C . LEU A 1 90 ? 11.440 8.097 -18.749 1.00 97.75 90 LEU A C 1
ATOM 716 O O . LEU A 1 90 ? 11.893 8.507 -19.811 1.00 97.75 90 LEU A O 1
ATOM 720 N N . ILE A 1 91 ? 10.362 8.630 -18.167 1.00 96.38 91 ILE A N 1
ATOM 721 C CA . ILE A 1 91 ? 9.613 9.743 -18.764 1.00 96.38 91 ILE A CA 1
ATOM 722 C C . ILE A 1 91 ? 10.475 11.001 -18.857 1.00 96.38 91 ILE A C 1
ATOM 724 O O . ILE A 1 91 ? 10.583 11.600 -19.920 1.00 96.38 91 ILE A O 1
ATOM 728 N N . ARG A 1 92 ? 11.148 11.386 -17.763 1.00 95.62 92 ARG A N 1
ATOM 729 C CA . ARG A 1 92 ? 12.029 12.569 -17.764 1.00 95.62 92 ARG A CA 1
ATOM 730 C C . ARG A 1 92 ? 13.169 12.469 -18.773 1.00 95.62 92 ARG A C 1
ATOM 732 O O . ARG A 1 92 ? 13.602 13.494 -19.279 1.00 95.62 92 ARG A O 1
ATOM 739 N N . LYS A 1 93 ? 13.663 11.257 -19.024 1.00 96.69 93 LYS A N 1
ATOM 740 C CA . LYS A 1 93 ? 14.727 10.995 -19.994 1.00 96.69 93 LYS A CA 1
ATOM 741 C C . LYS A 1 93 ? 14.216 10.712 -21.415 1.00 96.69 93 LYS A C 1
ATOM 743 O O . LYS A 1 93 ? 15.017 10.395 -22.282 1.00 96.69 93 LYS A O 1
ATOM 748 N N . GLY A 1 94 ? 12.908 10.829 -21.665 1.00 97.00 94 GLY A N 1
ATOM 749 C CA . GLY A 1 94 ? 12.324 10.696 -23.004 1.00 97.00 94 GLY A CA 1
ATOM 750 C C . GLY A 1 94 ? 12.118 9.259 -23.499 1.00 97.00 94 GLY A C 1
ATOM 751 O O . GLY A 1 94 ? 11.759 9.066 -24.653 1.00 97.00 94 GLY A O 1
ATOM 752 N N . TYR A 1 95 ? 12.290 8.244 -22.647 1.00 97.50 95 TYR A N 1
ATOM 753 C CA . TYR A 1 95 ? 12.091 6.831 -23.014 1.00 97.50 95 TYR A CA 1
ATOM 754 C C . TYR A 1 95 ? 10.624 6.369 -22.927 1.00 97.50 95 TYR A C 1
ATOM 756 O O . TYR A 1 95 ? 10.293 5.256 -23.339 1.00 97.50 95 TYR A O 1
ATOM 764 N N . ALA A 1 96 ? 9.743 7.196 -22.362 1.00 97.25 96 ALA A N 1
ATOM 765 C CA . ALA A 1 96 ? 8.298 6.987 -22.323 1.00 97.25 96 ALA A CA 1
ATOM 766 C C . ALA A 1 96 ? 7.574 8.336 -22.211 1.00 97.25 96 ALA A C 1
ATOM 768 O O . ALA A 1 96 ? 8.104 9.287 -21.644 1.00 97.25 96 ALA A O 1
ATOM 769 N N . THR A 1 97 ? 6.342 8.416 -22.694 1.00 95.81 97 THR A N 1
ATOM 770 C CA . THR A 1 97 ? 5.493 9.617 -22.616 1.00 95.81 97 THR A CA 1
ATOM 771 C C . THR A 1 97 ? 4.542 9.585 -21.420 1.00 95.81 97 THR A C 1
ATOM 773 O O . THR A 1 97 ? 4.084 10.626 -20.954 1.00 95.81 97 THR A O 1
ATOM 776 N N . SER A 1 98 ? 4.274 8.398 -20.867 1.00 94.38 98 SER A N 1
ATOM 777 C CA . SER A 1 98 ? 3.383 8.217 -19.719 1.00 94.38 98 SER A CA 1
ATOM 778 C C . SER A 1 98 ? 3.858 7.118 -18.769 1.00 94.38 98 SER A C 1
ATOM 780 O O . SER A 1 98 ? 4.704 6.284 -19.103 1.00 94.38 98 SER A O 1
ATOM 782 N N . VAL A 1 99 ? 3.297 7.106 -17.552 1.00 91.50 99 VAL A N 1
ATOM 783 C CA . VAL A 1 99 ? 3.559 6.032 -16.579 1.00 91.50 99 VAL A CA 1
ATOM 784 C C . VAL A 1 99 ? 3.087 4.701 -17.152 1.00 91.50 99 VAL A C 1
ATOM 786 O O . VAL A 1 99 ? 3.847 3.739 -17.120 1.00 91.50 99 VAL A O 1
ATOM 789 N N . GLN A 1 100 ? 1.884 4.664 -17.728 1.00 93.19 100 GLN A N 1
ATOM 790 C CA . GLN A 1 100 ? 1.322 3.460 -18.335 1.00 93.19 100 GLN A CA 1
ATOM 791 C C . GLN A 1 100 ? 2.256 2.890 -19.410 1.00 93.19 100 GLN A C 1
ATOM 793 O O . GLN A 1 100 ? 2.651 1.729 -19.336 1.00 93.19 100 GLN A O 1
ATOM 798 N N . GLU A 1 101 ? 2.722 3.736 -20.332 1.00 96.69 101 GLU A N 1
ATOM 799 C CA . GLU A 1 101 ? 3.646 3.324 -21.390 1.00 96.69 101 GLU A CA 1
ATOM 800 C C . GLU A 1 101 ? 4.975 2.792 -20.834 1.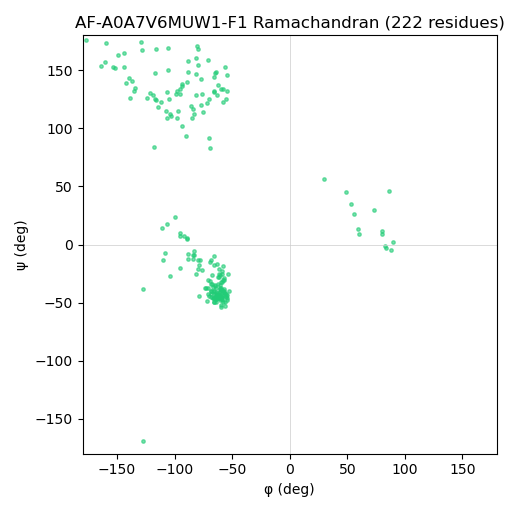00 96.69 101 GLU A C 1
ATOM 802 O O . GLU A 1 101 ? 5.465 1.757 -21.285 1.00 96.69 101 GLU A O 1
ATOM 807 N N . ALA A 1 102 ? 5.557 3.453 -19.827 1.00 97.38 102 ALA A N 1
ATOM 808 C CA . ALA A 1 102 ? 6.790 2.977 -19.201 1.00 97.38 102 ALA A CA 1
ATOM 809 C C . ALA A 1 102 ? 6.615 1.573 -18.590 1.00 97.38 102 ALA A C 1
ATOM 811 O O . ALA A 1 102 ? 7.512 0.726 -18.676 1.00 97.38 102 ALA A O 1
ATOM 812 N N . PHE A 1 103 ? 5.455 1.308 -17.982 1.00 96.81 103 PHE A N 1
ATOM 813 C CA . PHE A 1 103 ? 5.127 -0.011 -17.453 1.00 96.81 103 PHE A CA 1
ATOM 814 C C . PHE A 1 103 ? 4.922 -1.042 -18.564 1.00 96.81 103 PHE A C 1
ATOM 816 O O . PHE A 1 103 ? 5.508 -2.126 -18.486 1.00 96.81 103 PHE A O 1
ATOM 823 N N . ASP A 1 104 ? 4.182 -0.700 -19.613 1.00 97.00 104 ASP A N 1
ATOM 824 C CA . ASP A 1 104 ? 3.869 -1.611 -20.715 1.00 97.00 104 ASP A CA 1
ATOM 825 C C . ASP A 1 104 ? 5.066 -1.930 -21.606 1.00 97.00 104 ASP A C 1
ATOM 827 O O . ASP A 1 104 ? 5.164 -3.050 -22.114 1.00 97.00 104 ASP A O 1
ATOM 831 N N . LYS A 1 105 ? 6.012 -1.001 -21.757 1.00 97.44 105 LYS A N 1
ATOM 832 C CA . LYS A 1 105 ? 7.263 -1.249 -22.480 1.00 97.44 105 LYS A CA 1
ATOM 833 C C . LYS A 1 105 ? 8.274 -2.020 -21.635 1.00 97.44 105 LYS A C 1
ATOM 835 O O . LYS A 1 105 ? 8.877 -2.967 -22.136 1.00 97.44 105 LYS A O 1
ATOM 840 N N . TYR A 1 106 ? 8.450 -1.657 -20.358 1.00 97.81 106 TYR A N 1
ATOM 841 C CA . TYR A 1 106 ? 9.640 -2.081 -19.607 1.00 97.81 106 TYR A CA 1
ATOM 842 C C . TYR A 1 106 ? 9.375 -2.767 -18.260 1.00 97.81 106 TYR A C 1
ATOM 844 O O . TYR A 1 106 ? 10.111 -3.690 -17.908 1.00 97.81 106 TYR A O 1
ATOM 852 N N . LEU A 1 107 ? 8.376 -2.334 -17.480 1.00 97.12 107 LEU A N 1
ATOM 853 C CA . LEU A 1 107 ? 8.343 -2.602 -16.025 1.00 97.12 107 LEU A CA 1
ATOM 854 C C . LEU A 1 107 ? 7.265 -3.596 -15.553 1.00 97.12 107 LEU A C 1
ATOM 856 O O . LEU A 1 107 ? 7.311 -4.034 -14.392 1.00 97.12 107 LEU A O 1
ATOM 860 N N . ASN A 1 108 ? 6.287 -3.933 -16.399 1.00 93.62 108 ASN A N 1
ATOM 861 C CA . ASN A 1 108 ? 5.236 -4.908 -16.090 1.00 93.62 108 ASN A CA 1
ATOM 862 C C . ASN A 1 108 ? 5.768 -6.345 -16.045 1.00 93.62 108 ASN A C 1
ATOM 864 O O . ASN A 1 108 ? 6.825 -6.651 -16.588 1.00 93.62 108 ASN A O 1
ATOM 868 N N . LYS A 1 109 ? 5.048 -7.251 -15.372 1.00 89.81 109 LYS A N 1
ATOM 869 C CA . LYS A 1 109 ? 5.415 -8.677 -15.347 1.00 89.81 109 LYS A CA 1
ATOM 870 C C . LYS A 1 109 ? 5.533 -9.191 -16.789 1.00 89.81 109 LYS A C 1
ATOM 872 O O . LYS A 1 109 ? 4.662 -8.919 -17.606 1.00 89.81 109 LYS A O 1
ATOM 877 N N . GLY A 1 110 ? 6.626 -9.890 -17.091 1.00 92.25 110 GLY A N 1
ATOM 878 C CA . GLY A 1 110 ? 6.936 -10.363 -18.446 1.00 92.25 110 GLY A CA 1
ATOM 879 C C . GLY A 1 110 ? 7.624 -9.336 -19.355 1.00 92.25 110 GLY A C 1
ATOM 880 O O . GLY A 1 110 ? 7.985 -9.683 -20.472 1.00 92.25 110 GLY A O 1
ATOM 881 N N . LYS A 1 111 ? 7.846 -8.094 -18.901 1.00 97.12 111 LYS A N 1
ATOM 882 C CA . LYS A 1 111 ? 8.567 -7.068 -19.671 1.00 97.12 111 LYS A CA 1
ATOM 883 C C . LYS A 1 111 ? 10.082 -7.113 -19.429 1.00 97.12 111 LYS A C 1
ATOM 885 O O . LYS A 1 111 ? 10.513 -7.613 -18.384 1.00 97.12 111 LYS A O 1
ATOM 890 N N . PRO A 1 112 ? 10.904 -6.578 -20.356 1.00 97.06 112 PRO A N 1
ATOM 891 C CA . PRO A 1 112 ? 12.356 -6.781 -20.356 1.00 97.06 112 PRO A CA 1
ATOM 892 C C . PRO A 1 112 ? 13.057 -6.380 -19.049 1.00 97.06 112 PRO A C 1
ATOM 894 O O . PRO A 1 112 ? 13.873 -7.138 -18.513 1.00 97.06 112 PRO A O 1
ATOM 897 N N . ALA A 1 113 ? 12.674 -5.238 -18.469 1.00 97.50 113 ALA A N 1
ATOM 898 C CA . ALA A 1 113 ? 13.266 -4.714 -17.240 1.00 97.50 113 ALA A CA 1
ATOM 899 C C . ALA A 1 113 ? 12.571 -5.202 -15.956 1.00 97.50 113 ALA A C 1
ATOM 901 O O . ALA A 1 113 ? 12.927 -4.780 -14.855 1.00 97.50 113 ALA A O 1
ATOM 902 N N . TYR A 1 114 ? 11.600 -6.118 -16.049 1.00 96.25 114 TYR A N 1
ATOM 903 C CA . TYR A 1 114 ? 10.923 -6.646 -14.870 1.00 96.25 114 TYR A CA 1
ATOM 904 C C . TYR A 1 114 ? 11.875 -7.459 -13.991 1.00 96.25 114 TYR A C 1
ATOM 906 O O . TYR A 1 114 ? 12.581 -8.367 -14.441 1.00 96.25 114 TYR A O 1
ATOM 914 N N . VAL A 1 115 ? 11.848 -7.152 -12.698 1.00 93.81 115 VAL A N 1
ATOM 915 C CA . VAL A 1 115 ? 12.505 -7.931 -11.649 1.00 93.81 115 VAL A CA 1
ATOM 916 C C . VAL A 1 115 ? 11.436 -8.305 -10.622 1.00 93.81 115 VAL A C 1
ATOM 918 O O . VAL A 1 115 ? 10.744 -7.401 -10.133 1.00 93.81 115 VAL A O 1
ATOM 921 N N . PRO A 1 116 ? 11.265 -9.591 -10.272 1.00 87.94 116 PRO A N 1
ATOM 922 C CA . PRO A 1 116 ? 10.295 -9.997 -9.260 1.00 87.94 116 PRO A CA 1
ATOM 923 C C . PRO A 1 116 ? 10.658 -9.422 -7.883 1.00 87.94 116 PRO A C 1
ATOM 925 O O . PRO A 1 116 ? 11.827 -9.200 -7.559 1.00 87.94 116 PRO A O 1
ATOM 928 N N . LYS A 1 117 ? 9.641 -9.137 -7.067 1.00 83.94 117 LYS A N 1
ATOM 929 C CA . LYS A 1 117 ? 9.808 -8.682 -5.679 1.00 83.94 117 LYS A CA 1
ATOM 930 C C . LYS A 1 117 ? 9.869 -9.910 -4.762 1.00 83.94 117 LYS A C 1
ATOM 932 O O . LYS A 1 117 ? 9.098 -10.845 -4.954 1.00 83.94 117 LYS A O 1
ATOM 937 N N . LYS A 1 118 ? 10.750 -9.909 -3.752 1.00 75.25 118 LYS A N 1
ATOM 938 C CA . LYS A 1 118 ? 10.699 -10.925 -2.685 1.00 75.25 118 LYS A CA 1
ATOM 939 C C . LYS A 1 118 ? 9.375 -10.775 -1.929 1.00 75.25 118 LYS A C 1
ATOM 941 O O . LYS A 1 118 ? 9.021 -9.661 -1.537 1.00 75.25 118 LYS A O 1
ATOM 946 N N . LYS A 1 119 ? 8.651 -11.879 -1.775 1.00 79.00 119 LYS A N 1
ATOM 947 C CA . LYS A 1 119 ? 7.253 -11.879 -1.343 1.00 79.00 119 LYS A CA 1
ATOM 948 C C . LYS A 1 119 ? 7.142 -11.754 0.178 1.00 79.00 119 LYS A C 1
ATOM 950 O O . LYS A 1 119 ? 7.792 -12.494 0.911 1.00 79.00 119 LYS A O 1
ATOM 955 N N . LEU A 1 120 ? 6.338 -10.796 0.628 1.00 92.00 120 LEU A N 1
ATOM 956 C CA . LEU A 1 120 ? 5.715 -10.792 1.950 1.00 92.00 120 LEU A CA 1
ATOM 957 C C . LEU A 1 120 ? 4.321 -11.385 1.734 1.00 92.00 120 LEU A C 1
ATOM 959 O O . LEU A 1 120 ? 3.651 -10.950 0.803 1.00 92.00 120 LEU A O 1
ATOM 963 N N . THR A 1 121 ? 3.907 -12.380 2.513 1.00 95.19 121 THR A N 1
ATOM 964 C CA . THR A 1 121 ? 2.545 -12.927 2.403 1.00 95.19 121 THR A CA 1
ATOM 965 C C . THR A 1 121 ? 1.547 -12.018 3.128 1.00 95.19 121 THR A C 1
ATOM 967 O O . THR A 1 121 ? 1.953 -11.327 4.071 1.00 95.19 121 THR A O 1
ATOM 970 N N . PRO A 1 122 ? 0.257 -12.023 2.744 1.00 96.31 122 PRO A N 1
ATOM 971 C CA . PRO A 1 122 ? -0.772 -11.278 3.466 1.00 96.31 122 PRO A CA 1
ATOM 972 C C . PRO A 1 122 ? -0.824 -11.629 4.955 1.00 96.31 122 PRO A C 1
ATOM 974 O O . PRO A 1 122 ? -0.777 -10.727 5.785 1.00 96.31 122 PRO A O 1
ATOM 977 N N . LEU A 1 123 ? -0.790 -12.922 5.303 1.00 97.00 123 LEU A N 1
ATOM 978 C CA . LEU A 1 123 ? -0.757 -13.388 6.694 1.00 97.00 123 LEU A CA 1
ATOM 979 C C . LEU A 1 123 ? 0.401 -12.766 7.493 1.00 97.00 123 LEU A C 1
ATOM 981 O O . LEU A 1 123 ? 0.199 -12.236 8.582 1.00 97.00 123 LEU A O 1
ATOM 985 N N . ASN A 1 124 ? 1.617 -12.764 6.938 1.00 96.31 124 ASN A N 1
ATOM 986 C CA . ASN A 1 124 ? 2.774 -12.179 7.617 1.00 96.31 124 ASN A CA 1
ATOM 987 C C . ASN A 1 124 ? 2.668 -10.654 7.748 1.00 96.31 124 ASN A C 1
ATOM 989 O O . ASN A 1 124 ? 3.130 -10.102 8.744 1.00 96.31 124 ASN A O 1
ATOM 993 N N . ALA A 1 125 ? 2.069 -9.967 6.770 1.00 96.88 125 ALA A N 1
ATOM 994 C CA . ALA A 1 125 ? 1.812 -8.532 6.865 1.00 96.88 125 ALA A CA 1
ATOM 995 C C . ALA A 1 125 ? 0.783 -8.215 7.959 1.00 96.88 125 ALA A C 1
ATOM 997 O O . ALA A 1 125 ? 1.034 -7.346 8.790 1.00 96.88 125 ALA A O 1
ATOM 998 N N . ILE A 1 126 ? -0.325 -8.959 7.998 1.00 97.88 126 ILE A N 1
ATOM 999 C CA . ILE A 1 126 ? -1.375 -8.834 9.017 1.00 97.88 126 ILE A CA 1
ATOM 1000 C C . ILE A 1 126 ? -0.790 -9.074 10.414 1.00 97.88 126 ILE A C 1
ATOM 1002 O O . ILE A 1 126 ? -0.971 -8.245 11.305 1.00 97.88 126 ILE A O 1
ATOM 1006 N N . ASN A 1 127 ? -0.014 -10.147 10.587 1.00 96.44 127 ASN A N 1
ATOM 1007 C CA . ASN A 1 127 ? 0.650 -10.454 11.854 1.00 96.44 127 ASN A CA 1
ATOM 1008 C C . ASN A 1 127 ? 1.633 -9.356 12.267 1.00 96.44 127 ASN A C 1
ATOM 1010 O O . ASN A 1 127 ? 1.614 -8.930 13.418 1.00 96.44 127 ASN A O 1
ATOM 1014 N N . MET A 1 128 ? 2.444 -8.847 11.333 1.00 95.12 128 MET A N 1
ATOM 1015 C CA . MET A 1 128 ? 3.377 -7.751 11.611 1.00 95.12 128 MET A CA 1
ATOM 1016 C C . MET A 1 128 ? 2.646 -6.485 12.077 1.00 95.12 128 MET A C 1
ATOM 1018 O O . MET A 1 128 ? 3.119 -5.809 12.988 1.00 95.12 128 MET A O 1
ATOM 1022 N N . ILE A 1 129 ? 1.496 -6.166 11.475 1.00 96.44 129 ILE A N 1
ATOM 1023 C CA . ILE A 1 129 ? 0.676 -5.013 11.867 1.00 96.44 129 ILE A CA 1
ATOM 1024 C C . ILE A 1 129 ? 0.110 -5.216 13.279 1.00 96.44 129 ILE A C 1
ATOM 1026 O O . ILE A 1 129 ? 0.290 -4.346 14.131 1.00 96.44 129 ILE A O 1
ATOM 1030 N N . LYS A 1 130 ? -0.498 -6.380 13.548 1.00 94.56 130 LYS A N 1
ATOM 1031 C CA . LYS A 1 130 ? -1.088 -6.717 14.856 1.00 94.56 130 LYS A CA 1
ATOM 1032 C C . LYS A 1 130 ? -0.060 -6.742 15.986 1.00 94.56 130 LYS A C 1
ATOM 1034 O O . LYS A 1 130 ? -0.309 -6.179 17.045 1.00 94.56 130 LYS A O 1
ATOM 1039 N N . GLN A 1 131 ? 1.115 -7.332 15.751 1.00 93.00 131 GLN A N 1
ATOM 1040 C CA . GLN A 1 131 ? 2.225 -7.357 16.717 1.00 93.00 131 GLN A CA 1
ATOM 1041 C C . GLN A 1 131 ? 2.693 -5.947 17.105 1.00 93.00 131 GLN A C 1
ATOM 1043 O O . GLN A 1 131 ? 3.195 -5.746 18.203 1.00 93.00 131 GLN A O 1
ATOM 1048 N N . ASN A 1 132 ? 2.469 -4.963 16.231 1.00 92.19 132 ASN A N 1
ATOM 1049 C CA . ASN A 1 132 ? 2.771 -3.553 16.466 1.00 92.19 132 ASN A CA 1
ATOM 1050 C C . ASN A 1 132 ? 1.539 -2.733 16.884 1.00 92.19 132 ASN A C 1
ATOM 1052 O O . ASN A 1 132 ? 1.509 -1.516 16.680 1.00 92.19 132 ASN A O 1
ATOM 1056 N N . LYS A 1 133 ? 0.526 -3.413 17.446 1.00 91.88 133 LYS A N 1
ATOM 1057 C CA . LYS A 1 133 ? -0.758 -2.874 17.932 1.00 91.88 133 LYS A CA 1
ATOM 1058 C C . LYS A 1 133 ? -1.612 -2.169 16.871 1.00 91.88 133 LYS A C 1
ATOM 1060 O O . LYS A 1 133 ? -2.627 -1.560 17.202 1.00 91.88 133 LYS A O 1
ATOM 1065 N N . GLY A 1 134 ? -1.222 -2.270 15.602 1.00 95.81 134 GLY A N 1
ATOM 1066 C CA . GLY A 1 134 ? -1.922 -1.641 14.496 1.00 95.81 134 GLY A CA 1
ATOM 1067 C C . GLY A 1 134 ? -3.158 -2.417 14.052 1.00 95.81 134 GLY A C 1
ATOM 1068 O O . GLY A 1 134 ? -3.362 -3.580 14.403 1.00 95.81 134 GLY A O 1
ATOM 1069 N N . ILE A 1 135 ? -3.957 -1.765 13.214 1.00 98.19 135 ILE A N 1
ATOM 1070 C CA . ILE A 1 135 ? -5.213 -2.287 12.674 1.00 98.19 135 ILE A CA 1
ATOM 1071 C C . ILE A 1 135 ? -4.992 -2.660 11.200 1.00 98.19 135 ILE A C 1
ATOM 1073 O O . ILE A 1 135 ? -4.815 -1.755 10.379 1.00 98.19 135 ILE A O 1
ATOM 1077 N N . PRO A 1 136 ? -4.956 -3.959 10.846 1.00 98.38 136 PRO A N 1
ATOM 1078 C CA . PRO A 1 136 ? -4.773 -4.410 9.472 1.00 98.38 136 PRO A CA 1
ATOM 1079 C C . PRO A 1 136 ? -6.063 -4.246 8.664 1.00 98.38 136 PRO A C 1
ATOM 1081 O O . PRO A 1 136 ? -7.125 -4.713 9.070 1.00 98.38 136 PRO A O 1
ATOM 1084 N N . VAL A 1 137 ? -5.970 -3.620 7.497 1.00 98.75 137 VAL A N 1
ATOM 1085 C CA . VAL A 1 137 ? -7.099 -3.306 6.617 1.00 98.75 137 VAL A CA 1
ATOM 1086 C C . VAL A 1 137 ? -6.741 -3.682 5.183 1.00 98.75 137 VAL A C 1
ATOM 1088 O O . VAL A 1 137 ? -5.645 -3.379 4.718 1.00 98.75 137 VAL A O 1
ATOM 1091 N N . LEU A 1 138 ? -7.648 -4.341 4.464 1.00 98.50 138 LEU A N 1
ATOM 1092 C CA . LEU A 1 138 ? -7.458 -4.626 3.039 1.00 98.50 138 LEU A CA 1
ATOM 1093 C C . LEU A 1 138 ? -7.607 -3.337 2.213 1.00 98.50 138 LEU A C 1
ATOM 1095 O O . LEU A 1 138 ? -8.663 -2.704 2.257 1.00 98.50 138 LEU A O 1
ATOM 1099 N N . ALA A 1 139 ? -6.570 -2.968 1.459 1.00 98.06 139 ALA A N 1
ATOM 1100 C CA . ALA A 1 139 ? -6.585 -1.806 0.567 1.00 98.06 139 ALA A CA 1
ATOM 1101 C C . ALA A 1 139 ? -7.268 -2.131 -0.771 1.00 98.06 139 ALA A C 1
ATOM 1103 O O . ALA A 1 139 ? -7.150 -3.265 -1.244 1.00 98.06 139 ALA A O 1
ATOM 1104 N N . HIS A 1 140 ? -7.953 -1.137 -1.355 1.00 96.44 140 HIS A N 1
ATOM 1105 C CA . HIS A 1 140 ? -8.500 -1.100 -2.724 1.00 96.44 140 HIS A CA 1
ATOM 1106 C C . HIS A 1 140 ? -8.894 -2.468 -3.316 1.00 96.44 140 HIS A C 1
ATOM 1108 O O . HIS A 1 140 ? -8.454 -2.840 -4.409 1.00 96.44 140 HIS A O 1
ATOM 1114 N N . PRO A 1 141 ? -9.777 -3.238 -2.643 1.00 96.31 141 PRO A N 1
ATOM 1115 C CA . PRO A 1 141 ? -10.155 -4.592 -3.051 1.00 96.31 141 PRO A CA 1
ATOM 1116 C C . PRO A 1 141 ? -10.746 -4.677 -4.467 1.00 96.31 141 PRO A C 1
ATOM 1118 O O . PRO A 1 141 ? -10.776 -5.762 -5.052 1.00 96.31 141 PRO A O 1
ATOM 1121 N N . GLY A 1 142 ? -11.203 -3.557 -5.040 1.00 94.56 142 GLY A N 1
ATOM 1122 C CA . GLY A 1 142 ? -11.656 -3.465 -6.427 1.00 94.56 142 GLY A CA 1
ATOM 1123 C C . GLY A 1 142 ? -10.581 -3.785 -7.467 1.00 94.56 142 GLY A C 1
ATOM 1124 O O . GLY A 1 142 ? -10.942 -4.166 -8.580 1.00 94.56 142 GLY A O 1
ATOM 1125 N N . LEU A 1 143 ? -9.297 -3.684 -7.101 1.00 92.25 143 LEU A N 1
ATOM 1126 C CA . LEU A 1 143 ? -8.148 -3.998 -7.958 1.00 92.25 143 LEU A CA 1
ATOM 1127 C C . LEU A 1 143 ? -7.710 -5.470 -7.884 1.00 92.25 143 LEU A C 1
ATOM 1129 O O . LEU A 1 143 ? -6.856 -5.901 -8.665 1.00 92.25 143 LEU A O 1
ATOM 1133 N N . LEU A 1 144 ? -8.281 -6.255 -6.964 1.00 92.50 144 LEU A N 1
ATOM 1134 C CA . LEU A 1 144 ? -7.978 -7.679 -6.846 1.00 92.50 144 LEU A CA 1
ATOM 1135 C C . LEU A 1 144 ? -8.464 -8.436 -8.083 1.00 92.50 144 LEU A C 1
ATOM 1137 O O . LEU A 1 144 ? -9.624 -8.323 -8.486 1.00 92.50 144 LEU A O 1
ATOM 1141 N N . LYS A 1 145 ? -7.586 -9.276 -8.637 1.00 88.94 145 LYS A N 1
ATOM 1142 C CA . LYS A 1 145 ? -7.946 -10.194 -9.725 1.00 88.94 145 LYS A CA 1
ATOM 1143 C C . LYS A 1 145 ? -8.817 -11.333 -9.217 1.00 88.94 145 LYS A C 1
ATOM 1145 O O . LYS A 1 145 ? -9.870 -11.597 -9.788 1.00 88.94 145 LYS A O 1
ATOM 1150 N N . ASN A 1 146 ? -8.394 -11.970 -8.126 1.00 90.19 146 ASN A N 1
ATOM 1151 C CA . ASN A 1 146 ? -9.191 -12.963 -7.429 1.00 90.19 146 ASN A CA 1
ATOM 1152 C C . ASN A 1 146 ? -9.801 -12.374 -6.152 1.00 90.19 146 ASN A C 1
ATOM 1154 O O . ASN A 1 146 ? -9.101 -12.114 -5.177 1.00 90.19 146 ASN A O 1
ATOM 1158 N N . ARG A 1 147 ? -11.125 -12.197 -6.140 1.00 90.94 147 ARG A N 1
ATOM 1159 C CA . ARG A 1 147 ? -11.858 -11.681 -4.973 1.00 90.94 147 ARG A CA 1
ATOM 1160 C C . ARG A 1 147 ? -12.098 -12.731 -3.888 1.00 90.94 147 ARG A C 1
ATOM 1162 O O . ARG A 1 147 ? -12.386 -12.339 -2.762 1.00 90.94 147 ARG A O 1
ATOM 1169 N N . SER A 1 148 ? -11.973 -14.029 -4.185 1.00 91.44 148 SER A N 1
ATOM 1170 C CA . SER A 1 148 ? -12.203 -15.084 -3.183 1.00 91.44 148 SER A CA 1
ATOM 1171 C C . SER A 1 148 ? -11.220 -14.991 -2.016 1.00 91.44 148 SER A C 1
ATOM 1173 O O . SER A 1 148 ? -11.576 -15.331 -0.893 1.00 91.44 148 SER A O 1
ATOM 1175 N N . VAL A 1 149 ? -10.023 -14.443 -2.268 1.00 94.31 149 VAL A N 1
ATOM 1176 C CA . VAL A 1 149 ? -8.975 -14.257 -1.259 1.00 94.31 149 VAL A CA 1
ATOM 1177 C C . VAL A 1 149 ? -9.432 -13.393 -0.083 1.00 94.31 149 VAL A C 1
ATOM 1179 O O . VAL A 1 149 ? -8.873 -13.500 0.997 1.00 94.31 149 VAL A O 1
ATOM 1182 N N . ILE A 1 150 ? -10.457 -12.549 -0.254 1.00 96.56 150 ILE A N 1
ATOM 1183 C CA . ILE A 1 150 ? -10.954 -11.678 0.820 1.00 96.56 150 ILE A CA 1
ATOM 1184 C C . ILE A 1 150 ? -11.371 -12.503 2.042 1.00 96.56 150 ILE A C 1
ATOM 1186 O O . ILE A 1 150 ? -11.057 -12.104 3.158 1.00 96.56 150 ILE A O 1
ATOM 1190 N N . TYR A 1 151 ? -12.006 -13.662 1.847 1.00 96.62 151 TYR A N 1
ATOM 1191 C CA . TYR A 1 151 ? -12.410 -14.530 2.956 1.00 96.62 151 TYR A CA 1
ATOM 1192 C C . TYR A 1 151 ? -11.204 -15.157 3.665 1.00 96.62 151 TYR A C 1
ATOM 1194 O O . TYR A 1 151 ? -11.146 -15.131 4.888 1.00 96.62 151 TYR A O 1
ATOM 1202 N N . GLU A 1 152 ? -10.173 -15.575 2.924 1.00 95.50 152 GLU A N 1
ATOM 1203 C CA . GLU A 1 152 ? -8.906 -16.022 3.527 1.00 95.50 152 GLU A CA 1
ATOM 1204 C C . GLU A 1 152 ? -8.245 -14.900 4.350 1.00 95.50 152 GLU A C 1
ATOM 1206 O O . GLU A 1 152 ? -7.688 -15.140 5.419 1.00 95.50 152 GLU A O 1
ATOM 1211 N N . LEU A 1 153 ? -8.315 -13.647 3.883 1.00 97.62 153 LEU A N 1
ATOM 1212 C CA . LEU A 1 153 ? -7.782 -12.498 4.621 1.00 97.62 153 LEU A CA 1
ATOM 1213 C C . LEU A 1 153 ? -8.587 -12.196 5.891 1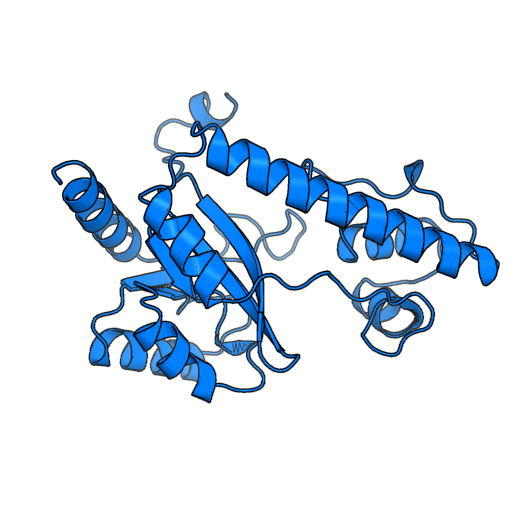.00 97.62 153 LEU A C 1
ATOM 1215 O O . LEU A 1 153 ? -7.997 -11.758 6.883 1.00 97.62 153 LEU A O 1
ATOM 1219 N N . ILE A 1 154 ? -9.903 -12.427 5.872 1.00 98.25 154 ILE A N 1
ATOM 1220 C CA . ILE A 1 154 ? -10.762 -12.364 7.063 1.00 98.25 154 ILE A CA 1
ATOM 1221 C C . ILE A 1 154 ? -10.331 -13.436 8.065 1.00 98.25 154 ILE A C 1
ATOM 1223 O O . ILE A 1 154 ? -10.132 -13.102 9.230 1.00 98.25 154 ILE A O 1
ATOM 1227 N N . ASP A 1 155 ? -10.058 -14.661 7.614 1.00 97.25 155 ASP A N 1
ATOM 1228 C CA . ASP A 1 155 ? -9.562 -15.742 8.479 1.00 97.25 155 ASP A CA 1
ATOM 1229 C C . ASP A 1 155 ? -8.167 -15.437 9.050 1.00 97.25 155 ASP A C 1
ATOM 1231 O O . ASP A 1 155 ? -7.874 -15.717 10.214 1.00 97.25 155 ASP A O 1
ATOM 1235 N N . TYR A 1 156 ? -7.299 -14.781 8.272 1.00 97.50 156 TYR A N 1
ATOM 1236 C CA . TYR A 1 156 ? -6.017 -14.252 8.767 1.00 97.50 156 TYR A CA 1
ATOM 1237 C C . TYR A 1 156 ? -6.203 -13.067 9.732 1.00 97.50 156 TYR A C 1
ATOM 1239 O O . TYR A 1 156 ? -5.294 -12.685 10.481 1.00 97.50 156 TYR A O 1
ATOM 1247 N N . GLY A 1 157 ? -7.402 -12.492 9.747 1.00 97.94 157 GLY A N 1
ATOM 1248 C CA . GLY A 1 157 ? -7.853 -11.488 10.687 1.00 97.94 157 GLY A CA 1
ATOM 1249 C C . GLY A 1 157 ? -7.491 -10.069 10.280 1.00 97.94 157 GLY A C 1
ATOM 1250 O O . GLY A 1 157 ? -7.025 -9.301 11.127 1.00 97.94 157 GLY A O 1
ATOM 1251 N N . ILE A 1 158 ? -7.709 -9.697 9.015 1.00 98.44 158 ILE A N 1
ATOM 1252 C CA . ILE A 1 158 ? -7.948 -8.280 8.713 1.00 98.44 158 ILE A CA 1
ATOM 1253 C C . ILE A 1 158 ? -9.109 -7.772 9.577 1.00 98.44 158 ILE A C 1
ATOM 1255 O O . ILE A 1 158 ? -10.045 -8.502 9.885 1.00 98.44 158 ILE A O 1
ATOM 1259 N N . MET A 1 159 ? -9.036 -6.511 9.977 1.00 98.56 159 MET A N 1
ATOM 1260 C CA . MET A 1 159 ? -10.036 -5.860 10.825 1.00 98.56 159 MET A CA 1
ATOM 1261 C C . MET A 1 159 ? -10.871 -4.848 10.046 1.00 98.56 159 MET A C 1
ATOM 1263 O O . MET A 1 159 ? -11.835 -4.312 10.577 1.00 98.56 159 MET A O 1
ATOM 1267 N N . GLY A 1 160 ? -10.516 -4.570 8.793 1.00 98.56 160 GLY A N 1
ATOM 1268 C CA . GLY A 1 160 ? -11.247 -3.639 7.951 1.00 98.56 160 GLY A CA 1
ATOM 1269 C C . GLY A 1 160 ? -10.989 -3.830 6.469 1.00 98.56 160 GLY A C 1
ATOM 1270 O O . GLY A 1 160 ? -10.113 -4.595 6.054 1.00 98.56 160 GLY A O 1
ATOM 1271 N N . ILE A 1 161 ? -11.742 -3.080 5.676 1.00 98.62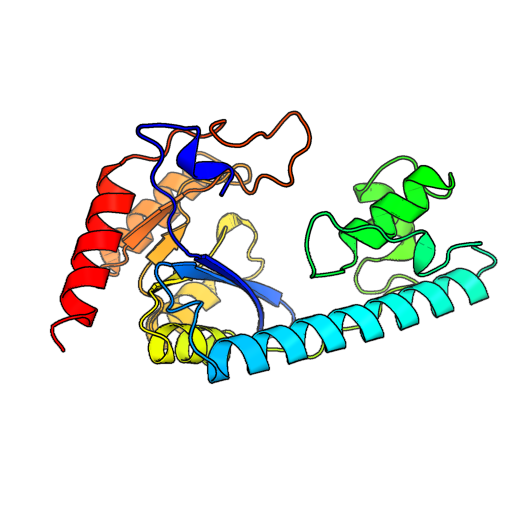 161 ILE A N 1
ATOM 1272 C CA . ILE A 1 161 ? -11.647 -3.044 4.221 1.00 98.62 161 ILE A CA 1
ATOM 1273 C C . ILE A 1 161 ? -11.872 -1.617 3.710 1.00 98.62 161 ILE A C 1
ATOM 1275 O O . ILE A 1 161 ? -12.749 -0.892 4.190 1.00 98.62 161 ILE A O 1
ATOM 1279 N N . GLU A 1 162 ? -11.076 -1.213 2.725 1.00 98.12 162 GLU A N 1
ATOM 1280 C CA . GLU A 1 162 ? -11.240 0.067 2.046 1.00 98.12 162 GLU A CA 1
ATOM 1281 C C . GLU A 1 162 ? -12.428 -0.005 1.082 1.00 98.12 162 GLU A C 1
ATOM 1283 O O . GLU A 1 162 ? -12.418 -0.761 0.111 1.00 98.12 162 GLU A O 1
ATOM 1288 N N . VAL A 1 163 ? -13.482 0.765 1.354 1.00 97.56 163 VAL A N 1
ATOM 1289 C CA . VAL A 1 163 ? -14.729 0.740 0.569 1.00 97.56 163 VAL A CA 1
ATOM 1290 C C . VAL A 1 163 ? -14.861 1.949 -0.360 1.00 97.56 163 VAL A C 1
ATOM 1292 O O . VAL A 1 163 ? -15.476 1.840 -1.426 1.00 97.56 163 VAL A O 1
ATOM 1295 N N . ILE A 1 164 ? -14.233 3.076 -0.008 1.00 95.12 164 ILE A N 1
ATOM 1296 C CA . ILE A 1 164 ? -14.165 4.289 -0.838 1.00 95.12 164 ILE A CA 1
ATOM 1297 C C . ILE A 1 164 ? -12.749 4.428 -1.400 1.00 95.12 164 ILE A C 1
ATOM 1299 O O . ILE A 1 164 ? -11.807 4.650 -0.645 1.00 95.12 164 ILE A O 1
ATOM 1303 N N . HIS A 1 165 ? -12.619 4.331 -2.722 1.00 94.25 165 HIS A N 1
ATOM 1304 C CA . HIS A 1 165 ? -11.354 4.463 -3.440 1.00 94.25 165 HIS A CA 1
ATOM 1305 C C . HIS A 1 165 ? -11.608 5.001 -4.857 1.00 94.25 165 HIS A C 1
ATOM 1307 O O . HIS A 1 165 ? -12.671 4.753 -5.424 1.00 94.25 165 HIS A O 1
ATOM 1313 N N . LYS A 1 166 ? -10.639 5.707 -5.455 1.00 90.69 166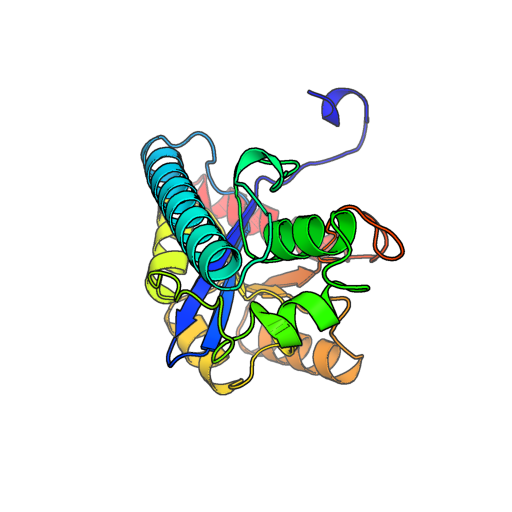 LYS A N 1
ATOM 1314 C CA . LYS A 1 166 ? -10.758 6.290 -6.813 1.00 90.69 166 LYS A CA 1
ATOM 1315 C C . LYS A 1 166 ? -11.049 5.264 -7.913 1.00 90.69 166 LYS A C 1
ATOM 1317 O O . LYS A 1 166 ? -11.722 5.586 -8.883 1.00 90.69 166 LYS A O 1
ATOM 1322 N N . ASP A 1 167 ? -10.561 4.040 -7.734 1.00 90.88 167 ASP A N 1
ATOM 1323 C CA . ASP A 1 167 ? -10.710 2.945 -8.697 1.00 90.88 167 ASP A CA 1
ATOM 1324 C C . ASP A 1 167 ? -11.916 2.045 -8.367 1.00 90.88 167 ASP A C 1
ATOM 1326 O O . ASP A 1 167 ? -12.064 0.964 -8.934 1.00 90.88 167 ASP A O 1
ATOM 1330 N N . HIS A 1 168 ? -12.774 2.462 -7.427 1.00 94.31 168 HIS A N 1
ATOM 1331 C CA . HIS A 1 168 ? -14.050 1.807 -7.154 1.00 94.31 168 HIS A CA 1
ATOM 1332 C C . HIS A 1 168 ? -15.188 2.558 -7.840 1.00 94.31 168 HIS A C 1
ATOM 1334 O O . HIS A 1 168 ? -15.370 3.760 -7.654 1.00 94.31 168 HIS A O 1
ATOM 1340 N N . ASN A 1 169 ? -16.015 1.827 -8.582 1.00 94.81 169 ASN A N 1
ATOM 1341 C CA . ASN A 1 169 ? -17.322 2.325 -8.994 1.00 94.81 169 ASN A CA 1
A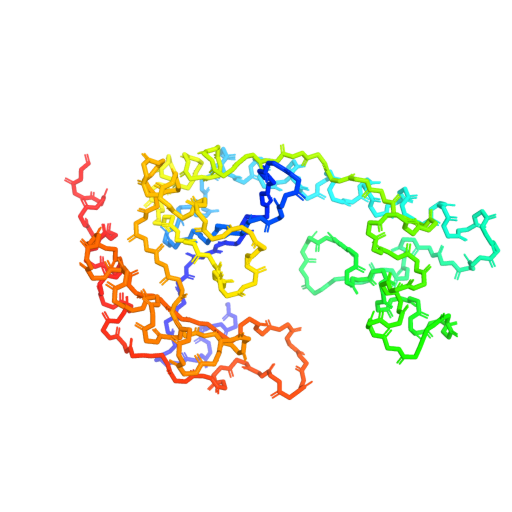TOM 1342 C C . ASN A 1 169 ? -18.362 2.169 -7.863 1.00 94.81 169 ASN A C 1
ATOM 1344 O O . ASN A 1 169 ? -18.126 1.497 -6.857 1.00 94.81 169 ASN A O 1
ATOM 1348 N N . GLN A 1 170 ? -19.548 2.761 -8.039 1.00 95.50 170 GLN A N 1
ATOM 1349 C CA . GLN A 1 170 ? -20.615 2.726 -7.027 1.00 95.50 170 GLN A CA 1
ATOM 1350 C C . GLN A 1 170 ? -21.031 1.296 -6.640 1.00 95.50 170 GLN A C 1
ATOM 1352 O O . GLN A 1 170 ? -21.262 1.021 -5.462 1.00 95.50 170 GLN A O 1
ATOM 1357 N N . ALA A 1 171 ? -21.077 0.371 -7.606 1.00 97.06 171 ALA A N 1
ATOM 1358 C CA . ALA A 1 171 ? -21.419 -1.025 -7.350 1.00 97.06 171 ALA A CA 1
ATOM 1359 C C . ALA A 1 171 ? -20.350 -1.730 -6.499 1.00 97.06 171 ALA A C 1
ATOM 1361 O O . ALA A 1 171 ? -20.688 -2.470 -5.578 1.00 97.06 171 ALA A O 1
ATOM 1362 N N . GLN A 1 172 ? -19.065 -1.462 -6.752 1.00 96.88 172 GLN A N 1
ATOM 1363 C CA . GLN A 1 172 ? -17.958 -1.960 -5.933 1.00 96.88 172 GLN A CA 1
ATOM 1364 C C . GLN A 1 172 ? -18.019 -1.392 -4.514 1.00 96.88 172 GLN A C 1
ATOM 1366 O O . GLN A 1 172 ? -17.938 -2.159 -3.557 1.00 96.88 172 GLN A O 1
ATOM 1371 N N . THR A 1 173 ? -18.233 -0.083 -4.351 1.00 96.88 173 THR A N 1
ATOM 1372 C CA . THR A 1 173 ? -18.388 0.523 -3.019 1.00 96.88 173 THR A CA 1
ATOM 1373 C C . THR A 1 173 ? -19.560 -0.089 -2.250 1.00 96.88 173 THR A C 1
ATOM 1375 O O . THR A 1 173 ? -19.394 -0.444 -1.081 1.00 96.88 173 THR A O 1
ATOM 1378 N N . ALA A 1 174 ? -20.721 -0.273 -2.888 1.00 97.88 174 ALA A N 1
ATOM 1379 C CA . ALA A 1 174 ? -21.879 -0.915 -2.264 1.00 97.88 174 ALA A CA 1
ATOM 1380 C C . ALA A 1 174 ? -21.586 -2.375 -1.873 1.00 97.88 174 ALA A C 1
ATOM 1382 O O . ALA A 1 174 ? -21.879 -2.784 -0.748 1.00 97.88 174 ALA A O 1
ATOM 1383 N N . TYR A 1 175 ? -20.946 -3.132 -2.768 1.00 97.88 175 TYR A N 1
ATOM 1384 C CA . TYR A 1 175 ? -20.554 -4.521 -2.535 1.00 97.88 175 TYR A CA 1
ATOM 1385 C C . TYR A 1 175 ? -19.604 -4.659 -1.337 1.00 97.88 175 TYR A C 1
ATOM 1387 O O . TYR A 1 175 ? -19.906 -5.398 -0.401 1.00 97.88 175 TYR A O 1
ATOM 1395 N N . TYR A 1 176 ? -18.492 -3.915 -1.317 1.00 98.12 176 TYR A N 1
ATOM 1396 C CA . TYR A 1 176 ? -17.514 -4.006 -0.226 1.00 98.12 176 TYR A CA 1
ATOM 1397 C C . TYR A 1 176 ? -18.061 -3.450 1.090 1.00 98.12 176 TYR A C 1
ATOM 1399 O O . TYR A 1 176 ? -17.741 -3.982 2.147 1.00 98.12 176 TYR A O 1
ATOM 1407 N N . THR A 1 177 ? -18.948 -2.451 1.040 1.00 98.38 177 THR A N 1
ATOM 1408 C CA . THR A 1 177 ? -19.680 -1.977 2.226 1.00 98.38 177 THR A CA 1
ATOM 1409 C C . THR A 1 177 ? -20.557 -3.076 2.819 1.00 98.38 177 THR A C 1
ATOM 1411 O O . THR A 1 177 ? -20.577 -3.244 4.038 1.00 98.38 177 THR A O 1
ATOM 1414 N N . LYS A 1 178 ? -21.288 -3.822 1.980 1.00 98.44 178 LYS A N 1
ATOM 1415 C CA . LYS A 1 178 ? -22.120 -4.935 2.447 1.00 98.44 178 LYS A CA 1
ATOM 1416 C C . LYS A 1 178 ? -21.254 -6.057 3.022 1.00 98.44 178 LYS A C 1
ATOM 1418 O O . LYS A 1 178 ? -21.484 -6.462 4.155 1.00 98.44 178 LYS A O 1
ATOM 1423 N N . LEU A 1 179 ? -20.225 -6.482 2.285 1.00 98.25 179 LEU A N 1
ATOM 1424 C CA . LEU A 1 179 ? -19.288 -7.519 2.722 1.00 98.25 179 LEU A CA 1
ATOM 1425 C C . LEU A 1 179 ? -18.645 -7.163 4.066 1.00 98.25 179 LEU A C 1
ATOM 1427 O O . LEU A 1 179 ? -18.581 -8.015 4.948 1.00 98.25 179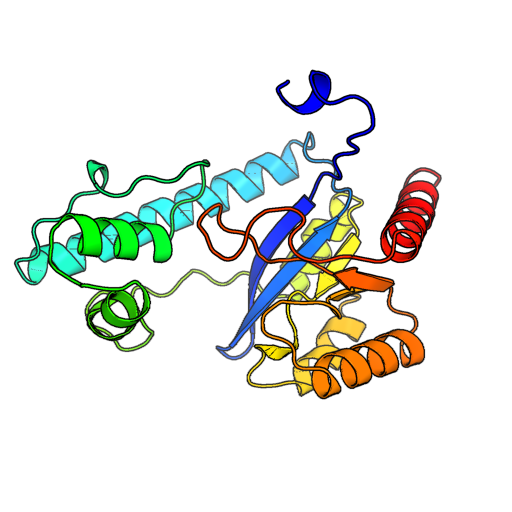 LEU A O 1
ATOM 1431 N N . ALA A 1 180 ? -18.217 -5.908 4.242 1.00 98.31 180 ALA A N 1
ATOM 1432 C CA . ALA A 1 180 ? -17.644 -5.438 5.498 1.00 98.31 180 ALA A CA 1
ATOM 1433 C C . ALA A 1 180 ? -18.618 -5.618 6.665 1.00 98.31 180 ALA A C 1
ATOM 1435 O O . ALA A 1 180 ? -18.260 -6.199 7.684 1.00 98.31 180 ALA A O 1
ATOM 1436 N N . LYS A 1 181 ? -19.866 -5.167 6.493 1.00 98.12 181 LYS A N 1
ATOM 1437 C CA . LYS A 1 181 ? -20.908 -5.266 7.521 1.00 98.12 181 LYS A CA 1
ATOM 1438 C C . LYS A 1 181 ? -21.247 -6.713 7.863 1.00 98.12 181 LYS A C 1
ATOM 1440 O O . LYS A 1 181 ? -21.306 -7.041 9.041 1.00 98.12 181 LYS A O 1
ATOM 1445 N N . ASP A 1 182 ? -21.418 -7.566 6.853 1.00 98.31 182 ASP A N 1
ATOM 1446 C CA . ASP A 1 182 ? -21.753 -8.982 7.046 1.00 98.31 182 ASP A CA 1
ATOM 1447 C C . ASP A 1 182 ? -20.658 -9.736 7.832 1.00 98.31 182 ASP A C 1
ATOM 1449 O O . ASP A 1 182 ? -20.950 -10.728 8.491 1.00 98.31 182 ASP A O 1
ATOM 1453 N N . ASN A 1 183 ? -19.408 -9.258 7.782 1.00 98.12 183 ASN A N 1
ATOM 1454 C CA . ASN A 1 183 ? -18.249 -9.872 8.438 1.00 98.12 183 ASN A CA 1
ATOM 1455 C C . ASN A 1 183 ? -17.704 -9.043 9.618 1.00 98.12 183 ASN A C 1
ATOM 1457 O O . ASN A 1 183 ? -16.589 -9.288 10.069 1.00 98.12 183 ASN A O 1
ATOM 1461 N N . ASN A 1 184 ? -18.461 -8.055 10.117 1.00 97.62 184 ASN A N 1
ATOM 1462 C CA . ASN A 1 184 ? -18.059 -7.167 11.221 1.00 97.62 184 ASN A CA 1
ATOM 1463 C C . ASN A 1 184 ? -16.696 -6.466 11.021 1.00 97.62 184 ASN A C 1
ATOM 1465 O O . ASN A 1 184 ? -15.954 -6.232 11.974 1.00 97.62 184 ASN A O 1
ATOM 1469 N N . LEU A 1 185 ? -16.364 -6.117 9.777 1.00 98.56 185 LEU A N 1
ATOM 1470 C CA . LEU A 1 185 ? -15.147 -5.389 9.426 1.00 98.56 185 LEU A CA 1
ATOM 1471 C C . LEU A 1 185 ? -15.368 -3.875 9.493 1.00 98.56 185 LEU A C 1
ATOM 1473 O O . LEU A 1 185 ? -16.436 -3.360 9.159 1.00 98.56 185 LEU A O 1
ATOM 1477 N N . LEU A 1 186 ? -14.310 -3.149 9.845 1.00 98.50 186 LEU A N 1
ATOM 1478 C CA . LEU A 1 186 ? -14.242 -1.695 9.750 1.00 98.50 186 LEU A CA 1
ATOM 1479 C C . LEU A 1 186 ? -14.286 -1.243 8.288 1.00 98.50 186 LEU A C 1
ATOM 1481 O O . LEU A 1 186 ? -13.706 -1.868 7.399 1.00 98.50 186 LEU A O 1
ATOM 1485 N N . LEU A 1 187 ? -14.936 -0.111 8.048 1.00 98.50 187 LEU A N 1
ATOM 1486 C CA . LEU A 1 187 ? -14.976 0.529 6.739 1.00 98.50 187 LEU A CA 1
ATOM 1487 C C . LEU A 1 187 ? -13.913 1.623 6.727 1.00 98.50 187 LEU A C 1
ATOM 1489 O O . LEU A 1 187 ? -13.870 2.433 7.650 1.00 98.50 187 LEU A O 1
ATOM 1493 N N . THR A 1 188 ? -13.087 1.674 5.686 1.00 97.81 188 THR A N 1
ATOM 1494 C CA . THR A 1 188 ? -12.132 2.772 5.476 1.00 97.81 188 THR A CA 1
ATOM 1495 C C . THR A 1 188 ? -12.249 3.346 4.066 1.00 97.81 188 THR A C 1
ATOM 1497 O O . THR A 1 188 ? -13.017 2.862 3.228 1.00 97.81 188 THR A O 1
ATOM 1500 N N . GLY A 1 189 ? -11.511 4.418 3.797 1.00 95.38 189 GLY A N 1
ATOM 1501 C CA . GLY A 1 189 ? -11.447 5.023 2.478 1.00 95.38 189 GLY A CA 1
ATOM 1502 C C . GLY A 1 189 ? -10.213 5.892 2.308 1.00 95.38 189 GLY A C 1
ATOM 1503 O O . GLY A 1 189 ? -9.658 6.390 3.291 1.00 95.38 189 GLY A O 1
ATOM 1504 N N . GLY A 1 190 ? -9.814 6.093 1.059 1.00 92.75 190 GLY A N 1
ATOM 1505 C CA . GLY A 1 190 ? -8.613 6.836 0.716 1.00 92.75 190 GLY A CA 1
ATOM 1506 C C . GLY A 1 190 ? -8.597 7.254 -0.748 1.00 92.75 190 GLY A C 1
ATOM 1507 O O . GLY A 1 190 ? -9.212 6.633 -1.612 1.00 92.75 190 GLY A O 1
ATOM 1508 N N . SER A 1 191 ? -7.885 8.341 -1.041 1.00 90.19 191 SER A N 1
ATOM 1509 C CA . SER A 1 191 ? -7.704 8.814 -2.419 1.00 90.19 191 SER A CA 1
ATOM 1510 C C . SER A 1 191 ? -6.564 8.112 -3.158 1.00 90.19 191 SER A C 1
ATOM 1512 O O . SER A 1 191 ? -6.424 8.307 -4.366 1.00 90.19 191 SER A O 1
ATOM 1514 N N . ASP A 1 192 ? -5.719 7.363 -2.438 1.00 88.88 192 ASP A N 1
ATOM 1515 C CA . ASP A 1 192 ? -4.465 6.803 -2.955 1.00 88.88 192 ASP A CA 1
ATOM 1516 C C . ASP A 1 192 ? -3.617 7.876 -3.680 1.00 88.88 192 ASP A C 1
ATOM 1518 O O . ASP A 1 192 ? -3.128 7.739 -4.812 1.00 88.88 192 ASP A O 1
ATOM 1522 N N . CYS A 1 193 ? -3.527 9.041 -3.028 1.00 86.81 193 CYS A N 1
ATOM 1523 C CA . CYS A 1 193 ? -2.849 10.221 -3.542 1.00 86.81 193 CYS A CA 1
ATOM 1524 C C . CYS A 1 193 ? -1.330 10.023 -3.560 1.00 86.81 193 CYS A C 1
ATOM 1526 O O . CYS A 1 193 ? -0.689 9.804 -2.536 1.00 86.81 193 CYS A O 1
ATOM 1528 N N . HIS A 1 194 ? -0.739 10.221 -4.737 1.00 83.00 194 HIS A N 1
ATOM 1529 C CA . HIS A 1 194 ? 0.708 10.174 -4.959 1.00 83.00 194 HIS A CA 1
ATOM 1530 C C . HIS A 1 194 ? 1.319 11.578 -5.173 1.00 83.00 194 HIS A C 1
ATOM 1532 O O . HIS A 1 194 ? 2.437 11.728 -5.680 1.00 83.00 194 HIS A O 1
ATOM 1538 N N . GLY A 1 195 ? 0.585 12.630 -4.783 1.00 75.75 195 GLY A N 1
ATOM 1539 C CA . GLY A 1 195 ? 1.039 14.024 -4.773 1.00 75.75 195 GLY A CA 1
ATOM 1540 C C . GLY A 1 195 ? 1.163 14.671 -6.155 1.00 75.75 195 GLY A C 1
ATOM 1541 O O . GLY A 1 195 ? 2.039 15.524 -6.347 1.00 75.75 195 GLY A O 1
ATOM 1542 N N . LYS A 1 196 ? 0.341 14.242 -7.119 1.00 71.31 196 LYS A N 1
ATOM 1543 C CA . LYS A 1 196 ? 0.215 14.840 -8.455 1.00 71.31 196 LYS A CA 1
ATOM 1544 C C . LYS A 1 196 ? -1.261 14.923 -8.842 1.00 71.31 196 LYS A C 1
ATOM 1546 O O . LYS A 1 196 ? -2.010 13.989 -8.583 1.00 71.31 196 LYS A O 1
ATOM 1551 N N . ALA A 1 197 ? -1.639 16.022 -9.490 1.00 62.81 197 ALA A N 1
ATOM 1552 C CA . ALA A 1 197 ? -2.973 16.216 -10.047 1.00 62.81 197 ALA A CA 1
ATOM 1553 C C . ALA A 1 197 ? -3.361 15.081 -11.030 1.00 62.81 197 ALA A C 1
ATOM 1555 O O . ALA A 1 197 ? -2.469 14.481 -11.638 1.00 62.81 197 ALA A O 1
ATOM 1556 N N . PRO A 1 198 ? -4.666 14.790 -11.200 1.00 65.25 198 PRO A N 1
ATOM 1557 C CA . PRO A 1 198 ? -5.807 15.490 -10.591 1.00 65.25 198 PRO A CA 1
ATOM 1558 C C . PRO A 1 198 ? -6.141 15.037 -9.158 1.00 65.25 198 PRO A C 1
ATOM 1560 O O . PRO A 1 198 ? -6.945 15.675 -8.490 1.00 65.25 198 PRO A O 1
ATOM 1563 N N . LEU A 1 199 ? -5.520 13.961 -8.667 1.00 76.12 199 LEU A N 1
ATOM 1564 C CA . LEU A 1 199 ? -5.831 13.352 -7.372 1.00 76.12 199 LEU A CA 1
ATOM 1565 C C . LEU A 1 199 ? -4.925 13.901 -6.270 1.00 76.12 199 LEU A C 1
ATOM 1567 O O . LEU A 1 199 ? -3.765 13.504 -6.142 1.00 76.12 199 LEU A O 1
ATOM 1571 N N . LEU A 1 200 ? -5.468 14.814 -5.468 1.00 81.69 200 LEU A N 1
ATOM 1572 C CA . LEU A 1 200 ? -4.778 15.408 -4.330 1.00 81.69 200 LEU A CA 1
ATOM 1573 C C . LEU A 1 200 ? -5.315 14.850 -3.004 1.00 81.69 200 LEU A C 1
ATOM 1575 O O . LEU A 1 200 ? -6.302 14.112 -2.932 1.00 81.69 200 LEU A O 1
ATOM 1579 N N . LEU A 1 201 ? -4.600 15.148 -1.921 1.00 79.94 201 LEU A N 1
ATOM 1580 C CA . LEU A 1 201 ? -5.102 14.857 -0.583 1.00 79.94 201 LEU A CA 1
ATOM 1581 C C . LEU A 1 201 ? -6.387 15.671 -0.358 1.00 79.94 201 LEU A C 1
ATOM 1583 O O . LEU A 1 201 ? -6.447 16.832 -0.751 1.00 79.94 201 LEU A O 1
ATOM 1587 N N . GLY A 1 202 ? -7.413 15.056 0.232 1.00 77.94 202 GLY A N 1
ATOM 1588 C CA . GLY A 1 202 ? -8.716 15.698 0.441 1.00 77.94 202 GLY A CA 1
ATOM 1589 C C . GLY A 1 202 ? -9.668 15.660 -0.762 1.00 77.94 202 GLY A C 1
ATOM 1590 O O . GLY A 1 202 ? -10.804 16.097 -0.634 1.00 77.94 202 GLY A O 1
ATOM 1591 N N . SER A 1 203 ? -9.269 15.091 -1.908 1.00 82.12 203 SER A N 1
ATOM 1592 C CA . SER A 1 203 ? -10.163 14.942 -3.073 1.00 82.12 203 SER A CA 1
ATOM 1593 C C . SER A 1 203 ? -11.312 13.943 -2.864 1.00 82.12 203 SER A C 1
ATOM 1595 O O . SER A 1 203 ? -12.234 13.906 -3.671 1.00 82.12 203 SER A O 1
ATOM 1597 N N . PHE A 1 204 ? -11.257 13.123 -1.810 1.00 82.50 204 PHE A N 1
ATOM 1598 C CA . PHE A 1 204 ? -12.305 12.171 -1.439 1.00 82.50 204 PHE A CA 1
ATOM 1599 C C . PHE A 1 204 ? -12.840 12.528 -0.061 1.00 82.50 204 PHE A C 1
ATOM 1601 O O . PHE A 1 204 ? -12.068 12.653 0.889 1.00 82.50 204 PHE A O 1
ATOM 1608 N N . ASN A 1 205 ? -14.161 12.647 0.047 1.00 87.75 205 ASN A N 1
ATOM 1609 C CA . ASN A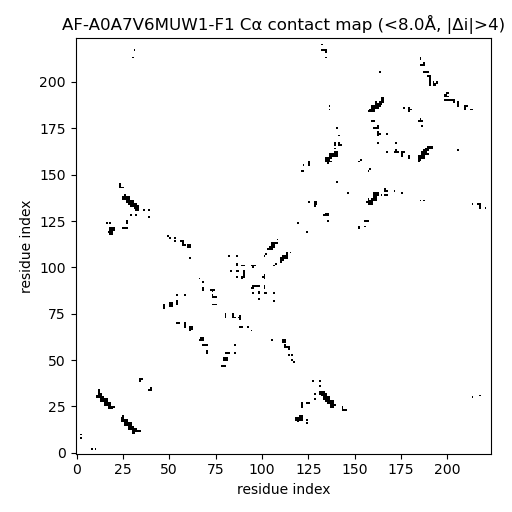 1 205 ? -14.818 12.807 1.332 1.00 87.75 205 ASN A CA 1
ATOM 1610 C C . ASN A 1 205 ? -15.020 11.429 1.974 1.00 87.75 205 ASN A C 1
ATOM 1612 O O . ASN A 1 205 ? -15.792 10.611 1.468 1.00 87.75 205 ASN A O 1
ATOM 1616 N N . ILE A 1 206 ? -14.310 11.170 3.071 1.00 91.81 206 ILE A N 1
ATOM 1617 C CA . ILE A 1 206 ? -14.421 9.930 3.839 1.00 91.81 206 ILE A CA 1
ATOM 1618 C C . ILE A 1 206 ? -15.212 10.233 5.116 1.00 91.81 206 ILE A C 1
ATOM 1620 O O . ILE A 1 206 ? -14.817 11.128 5.863 1.00 91.81 206 ILE A O 1
ATOM 1624 N N . PRO A 1 207 ? -16.314 9.514 5.402 1.00 94.38 207 PRO A N 1
ATOM 1625 C CA . PRO A 1 207 ? -17.094 9.742 6.613 1.00 94.38 207 PRO A CA 1
ATOM 1626 C C . PRO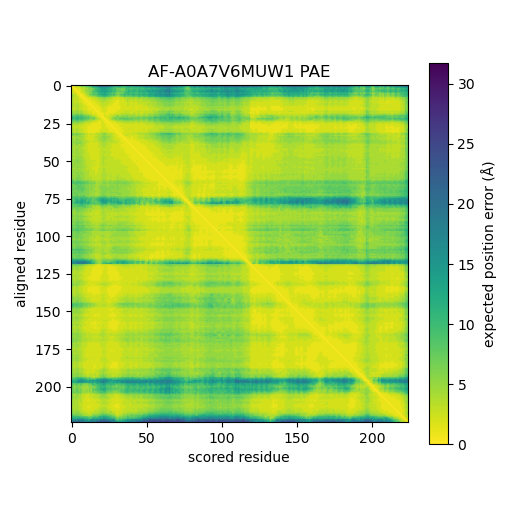 A 1 207 ? -16.241 9.636 7.886 1.00 94.38 207 PRO A C 1
ATOM 1628 O O . PRO A 1 207 ? -15.640 8.591 8.130 1.00 94.38 207 PRO A O 1
ATOM 1631 N N . LEU A 1 208 ? -16.249 10.671 8.735 1.00 93.38 208 LEU A N 1
ATOM 1632 C CA . LEU A 1 208 ? -15.456 10.702 9.978 1.00 93.38 208 LEU A CA 1
ATOM 1633 C C . LEU A 1 208 ? -15.750 9.525 10.917 1.00 93.38 208 LEU A C 1
ATOM 1635 O O . LEU A 1 208 ? -14.828 8.999 11.529 1.00 93.38 208 LEU A O 1
ATOM 1639 N N . LYS A 1 209 ? -16.982 9.001 10.907 1.00 96.44 209 LYS A N 1
ATOM 1640 C CA . LYS A 1 209 ? -17.355 7.786 11.650 1.00 96.44 209 LYS A CA 1
ATOM 1641 C C . LYS A 1 209 ? -16.460 6.570 11.362 1.00 96.44 209 LYS A C 1
ATOM 1643 O O . LYS A 1 209 ? -16.384 5.663 12.181 1.00 96.44 209 LYS A O 1
ATOM 1648 N N . TYR A 1 210 ? -15.820 6.510 10.190 1.00 96.50 210 TYR A N 1
ATOM 1649 C CA . TYR A 1 210 ? -14.857 5.455 9.856 1.00 96.50 210 TYR A CA 1
ATOM 1650 C C . TYR A 1 210 ? -13.554 5.618 10.647 1.00 96.50 210 TYR A C 1
ATOM 1652 O O . TYR A 1 210 ? -12.988 4.632 11.111 1.00 96.50 210 TYR A O 1
ATOM 1660 N N . VAL A 1 211 ? -13.116 6.861 10.856 1.00 95.19 211 VAL A N 1
ATOM 1661 C CA . VAL A 1 211 ? -11.976 7.195 11.718 1.00 95.19 211 VAL A CA 1
ATOM 1662 C C . VAL A 1 211 ? -12.322 6.962 13.186 1.00 95.19 211 VAL A C 1
ATOM 1664 O O . VAL A 1 211 ? -11.533 6.335 13.887 1.00 95.19 211 VAL A O 1
ATOM 1667 N N . ASP A 1 212 ? -13.503 7.385 13.639 1.00 96.38 212 ASP A N 1
ATOM 1668 C CA . ASP A 1 212 ? -13.932 7.195 15.033 1.00 96.38 212 ASP A CA 1
ATOM 1669 C C . ASP A 1 212 ? -13.922 5.709 15.421 1.00 96.38 212 ASP A C 1
ATOM 1671 O O . ASP A 1 212 ? -13.386 5.330 16.459 1.00 96.38 212 ASP A O 1
ATOM 1675 N N . LYS A 1 213 ? -14.388 4.833 14.523 1.00 97.12 213 LYS A N 1
ATOM 1676 C CA . LYS A 1 213 ? -14.331 3.380 14.732 1.00 97.12 213 LYS A CA 1
ATOM 1677 C C . LYS A 1 213 ? -12.907 2.821 14.784 1.00 97.12 213 LYS A C 1
ATOM 1679 O O . LYS A 1 213 ? -12.652 1.893 15.546 1.00 97.12 213 LYS A O 1
ATOM 1684 N N . LEU A 1 214 ? -11.963 3.372 14.015 1.00 96.81 214 LEU A N 1
ATOM 1685 C CA . LEU A 1 214 ? -10.549 2.995 14.141 1.00 96.81 214 LEU A CA 1
ATOM 1686 C C . LEU A 1 214 ? -9.971 3.433 15.499 1.00 96.81 214 LEU A C 1
ATOM 1688 O O . LEU A 1 214 ? -9.176 2.693 16.078 1.00 96.81 214 LEU A O 1
ATOM 1692 N N . LYS A 1 215 ? -10.379 4.598 16.020 1.00 95.81 215 LYS A N 1
ATOM 1693 C CA . LYS A 1 215 ? -9.955 5.097 17.340 1.00 95.81 215 LYS A CA 1
ATOM 1694 C C . LYS A 1 215 ? -10.467 4.224 18.480 1.00 95.81 215 LYS A C 1
ATOM 1696 O O . LYS A 1 215 ? -9.662 3.832 19.316 1.00 95.81 215 LYS A O 1
ATOM 1701 N N . GLU A 1 216 ? -11.744 3.842 18.455 1.00 95.62 216 GLU A N 1
ATOM 1702 C CA . GLU A 1 216 ? -12.331 2.928 19.451 1.00 95.62 216 GLU A CA 1
ATOM 1703 C C . GLU A 1 216 ? -11.526 1.616 19.555 1.00 95.62 216 GLU A C 1
ATOM 1705 O O . GLU A 1 216 ? -11.211 1.138 20.645 1.00 95.62 216 GLU A O 1
ATOM 1710 N N . ILE A 1 217 ? -11.128 1.046 18.411 1.00 93.88 217 ILE A N 1
ATOM 1711 C CA . ILE A 1 217 ? -10.307 -0.173 18.365 1.00 93.88 217 ILE A CA 1
ATOM 1712 C C . ILE A 1 217 ? -8.890 0.072 18.891 1.00 93.88 217 ILE A C 1
ATOM 1714 O O . ILE A 1 217 ? -8.356 -0.755 19.631 1.00 93.88 217 ILE A O 1
ATOM 1718 N N . LYS A 1 218 ? -8.275 1.199 18.516 1.00 92.94 218 LYS A N 1
ATOM 1719 C CA . LYS A 1 218 ? -6.950 1.592 19.006 1.00 92.94 218 LYS A CA 1
ATOM 1720 C C . LYS A 1 218 ? -6.946 1.728 20.531 1.00 92.94 218 LYS A C 1
ATOM 1722 O O . LYS A 1 218 ? -6.065 1.169 21.175 1.00 92.94 218 LYS A O 1
ATOM 1727 N N . GLU A 1 219 ? -7.932 2.411 21.102 1.00 91.00 219 GLU A N 1
ATOM 1728 C CA . GLU A 1 219 ? -8.084 2.558 22.553 1.00 91.00 219 GLU A CA 1
ATOM 1729 C C . GLU A 1 219 ? -8.245 1.187 23.221 1.00 91.00 219 GLU A C 1
ATOM 1731 O O . GLU A 1 219 ? -7.516 0.864 24.157 1.00 91.00 219 GLU A O 1
ATOM 1736 N N . ALA A 1 220 ? -9.090 0.308 22.674 1.00 86.94 220 ALA A N 1
ATOM 1737 C CA . ALA A 1 220 ? -9.253 -1.053 23.188 1.00 86.94 220 ALA A CA 1
ATOM 1738 C C . ALA A 1 220 ? -7.960 -1.903 23.151 1.00 86.94 220 ALA A C 1
ATOM 1740 O O . ALA A 1 220 ? -7.822 -2.831 23.949 1.00 86.94 220 ALA A O 1
ATOM 1741 N N . HIS A 1 221 ? -7.015 -1.615 22.247 1.00 82.50 221 HIS A N 1
ATOM 1742 C CA . HIS A 1 221 ? -5.681 -2.237 22.220 1.00 82.50 221 HIS A CA 1
ATOM 1743 C C . HIS A 1 221 ? -4.693 -1.630 23.233 1.00 82.50 221 HIS A C 1
ATOM 1745 O O . HIS A 1 221 ? -3.688 -2.267 23.547 1.00 82.50 221 HIS A O 1
ATOM 1751 N N . GLU A 1 222 ? -4.923 -0.406 23.711 1.00 73.88 222 GLU A N 1
ATOM 1752 C CA . GLU A 1 222 ? -4.069 0.254 24.711 1.00 73.88 222 GLU A CA 1
ATOM 1753 C C . GLU A 1 222 ? -4.396 -0.203 26.142 1.00 73.88 222 GLU A C 1
ATOM 1755 O O . GLU A 1 222 ? -3.505 -0.203 26.988 1.00 73.88 222 GLU A O 1
ATOM 1760 N N . TYR A 1 223 ? -5.629 -0.658 26.391 1.00 59.38 223 TYR A N 1
ATOM 1761 C CA . TYR A 1 223 ? -6.088 -1.187 27.686 1.00 59.38 223 TYR A CA 1
ATOM 1762 C C . TYR A 1 223 ? -5.931 -2.715 27.856 1.00 59.38 223 TYR A C 1
ATOM 1764 O O . TYR A 1 223 ? -6.418 -3.268 28.843 1.00 59.38 223 TYR A O 1
ATOM 1772 N N . LYS A 1 224 ? -5.273 -3.399 26.911 1.00 54.59 224 LYS A N 1
ATOM 1773 C CA . LYS A 1 224 ? -4.908 -4.827 26.978 1.00 54.59 224 LYS A CA 1
ATOM 1774 C C . LYS A 1 224 ? -3.396 -4.994 27.082 1.00 54.59 224 LYS A C 1
ATOM 1776 O O . LYS A 1 224 ? -2.984 -5.918 27.812 1.00 54.59 224 LYS A O 1
#

Radius of gyration: 18.69 Å; Cα contacts (8 Å, |Δi|>4): 314; chains: 1; bounding box: 44×42×52 Å

Secondary structure (DSSP, 8-state):
-GGGGSTT-----EEEEEEEETTEEEEEEEES--TT-HHHHHHHHHHHHHHHHHHHHHHHHHHTTT----GGG---SSS---HHHHHHHHHHTTS-SSHHHHIIIIISTTSTT--PPPPPPHHHHHHHHHHTT-EEEE--GGG-S-TTHHHHHHHTT--EEEEE-TT--HHHHHHHHHHHHHTTPEEEE-----SBTTB-TTSS---HHHHHHHHHHHHHHH--

Solvent-accessible surface area (backbone atoms only — not comparable to full-atom values): 12771 Å² total; per-residue (Å²): 110,82,65,78,78,39,87,92,66,84,82,77,50,64,50,77,46,78,19,38,54,101,86,44,78,47,42,38,30,24,38,61,36,53,81,82,40,66,66,58,48,51,53,51,49,54,51,32,51,54,29,42,56,48,45,51,54,26,37,55,44,36,41,77,71,73,41,93,61,54,76,88,58,45,64,58,99,61,89,64,54,48,69,72,30,47,27,54,30,35,33,77,71,66,76,23,93,42,62,68,52,27,29,73,64,28,54,34,91,93,25,82,29,43,67,88,75,89,75,41,40,58,58,59,51,38,49,57,24,46,78,38,63,14,48,22,22,40,44,59,60,72,74,45,86,66,66,74,54,56,58,57,41,49,76,62,54,45,49,26,36,36,32,46,38,81,82,42,52,73,67,52,26,53,50,45,48,48,54,26,58,80,67,75,31,41,56,42,58,52,55,83,52,83,82,50,85,92,44,39,85,80,75,52,92,64,67,63,70,40,54,53,55,54,47,57,52,47,53,60,59,73,80,106

Sequence (224 aa):
NEVEKCPGLEVIPSIELSTDWGGDEIHILGYYLNYKDLDLRTRLSNFQQKRRIRVERIISKLQNMGIDVSIKDVKSRGSSLGRPHVASALIRKGYATSVQEAFDKYLNKGKPAYVPKKKLTPLNAINMIKQNKGIPVLAHPGLLKNRSVIYELIDYGIMGIEVIHKDHNQAQTAYYTKLAKDNNLLLTGGSDCHGKAPLLLGSFNIPLKYVDKLKEIKEAHEYK

Mean predicted aligned error: 4.79 Å

pLDDT: mean 92.18, std 7.59, range [54.59, 98.75]

Foldseek 3Di:
DVVVVPPPDDDWDKDWDFADDPRWTWIKMWTNFPPVDPVLVVVVVVLQVLQLVLVQQLVVLCVVVVNPDDPVLQDDPDSHGHLLSVLVSCCVSPVDVDSVRSCVAADDVVHRSHDDGDGDHLLNVCVSSVVRLIQIETEPLVPTPDNVCVVVSVVSPHQAYELAEPSDDPVSSVVRVVVCVVSVHQYHHDDPDPPDPPGDGPPDDIPCVSVVVSVVSSVVSVVD